Protein AF-A0A178LT30-F1 (afdb_monomer_lite)

Sequence (208 aa):
MIAKRIADKRGLDSDDTEALWKEEFDWKPDFADFDSFASEVTSYCVNGPRDIIALCNSAAEAAGDASTAITIKHIRQALDSFSEEKLFGLEQDYGTLYPGIAQFVVRVFDNTTSATMSAVELAQAIEDRVLTDEVAQADISIGDSLKTWPRNRLALLMFQIGVVGFSDGKKITYAIDSPTVSQPRFMAQAKLVIHPAFRPHLGISAGP

pLDDT: mean 87.85, std 11.31, range [37.75, 98.31]

Radius of gyration: 18.74 Å; chains: 1; bounding box: 52×31×50 Å

InterPro domains:
  IPR059206 P-loop ATPase, Sll1717-like [NF047389] (1-202)

Structure (mmCIF, N/CA/C/O backbone):
data_AF-A0A178LT30-F1
#
_entry.id   AF-A0A178LT30-F1
#
loop_
_atom_site.group_PDB
_atom_site.id
_atom_site.type_symbol
_atom_site.label_atom_id
_atom_site.label_alt_id
_atom_site.label_comp_id
_atom_site.label_asym_id
_atom_site.label_entity_id
_atom_site.label_seq_id
_atom_site.pdbx_PDB_ins_code
_atom_site.Cartn_x
_atom_site.Cartn_y
_atom_site.Cartn_z
_atom_site.occupancy
_atom_site.B_iso_or_equiv
_atom_site.auth_seq_id
_atom_site.auth_comp_id
_atom_site.auth_asym_id
_atom_site.auth_atom_id
_atom_site.pdbx_PDB_model_num
ATOM 1 N N . MET A 1 1 ? -19.344 -8.734 9.236 1.00 57.31 1 MET A N 1
ATOM 2 C CA . MET A 1 1 ? -18.363 -9.841 9.381 1.00 57.31 1 MET A CA 1
ATOM 3 C C . MET A 1 1 ? -17.613 -9.784 10.716 1.00 57.31 1 MET A C 1
ATOM 5 O O . MET A 1 1 ? -17.547 -10.814 11.367 1.00 57.31 1 MET A O 1
ATOM 9 N N . ILE A 1 2 ? -17.135 -8.614 11.174 1.00 59.09 2 ILE A N 1
ATOM 10 C CA . ILE A 1 2 ? -16.653 -8.423 12.565 1.00 59.09 2 ILE A CA 1
ATOM 11 C C . ILE A 1 2 ? -17.799 -8.381 13.567 1.00 59.09 2 ILE A C 1
ATOM 13 O O . ILE A 1 2 ? -17.777 -9.149 14.516 1.00 59.09 2 ILE A O 1
ATOM 17 N N . ALA A 1 3 ? -18.841 -7.592 13.292 1.00 56.00 3 ALA A N 1
ATOM 18 C CA . ALA A 1 3 ? -20.046 -7.545 14.122 1.00 56.00 3 ALA A CA 1
ATOM 19 C C . ALA A 1 3 ? -20.588 -8.955 14.420 1.00 56.00 3 ALA A C 1
ATOM 21 O O . ALA A 1 3 ? -20.755 -9.319 15.573 1.00 56.00 3 ALA A O 1
ATOM 22 N N . LYS A 1 4 ? -20.703 -9.808 13.392 1.00 57.69 4 LYS A N 1
ATOM 23 C CA . LYS A 1 4 ? -21.101 -11.216 13.544 1.00 57.69 4 LYS A CA 1
ATOM 24 C C . LYS A 1 4 ? -20.170 -12.036 14.455 1.00 57.69 4 LYS A C 1
ATOM 26 O O . LYS A 1 4 ? -20.650 -12.840 15.232 1.00 57.69 4 LYS A O 1
ATOM 31 N N . ARG A 1 5 ? -18.851 -11.814 14.411 1.00 59.09 5 ARG A N 1
ATOM 32 C CA . ARG A 1 5 ? -17.909 -12.478 15.332 1.00 59.09 5 ARG A CA 1
ATOM 33 C C . ARG A 1 5 ? -18.040 -11.982 16.770 1.00 59.09 5 ARG A C 1
ATOM 35 O O . ARG A 1 5 ? -17.898 -12.785 17.685 1.00 59.09 5 ARG A O 1
ATOM 42 N N . ILE A 1 6 ? -18.288 -10.688 16.965 1.00 57.59 6 ILE A N 1
ATOM 43 C CA . ILE A 1 6 ? -18.559 -10.124 18.294 1.00 57.59 6 ILE A CA 1
ATOM 44 C C . ILE A 1 6 ? -19.856 -10.727 18.841 1.00 57.59 6 ILE A C 1
ATOM 46 O O . ILE A 1 6 ? -19.875 -11.213 19.970 1.00 57.59 6 ILE A O 1
ATOM 50 N N . ALA A 1 7 ? -20.891 -10.795 17.999 1.00 55.91 7 ALA A N 1
ATOM 51 C CA . ALA A 1 7 ? -22.167 -11.424 18.306 1.00 55.91 7 ALA A CA 1
ATOM 52 C C . ALA A 1 7 ? -21.993 -12.893 18.726 1.00 55.91 7 ALA A C 1
ATOM 54 O O . ALA A 1 7 ? -22.393 -13.264 19.828 1.00 55.91 7 ALA A O 1
ATOM 55 N N . ASP A 1 8 ? -21.283 -13.692 17.921 1.00 60.66 8 ASP A N 1
ATOM 56 C CA . ASP A 1 8 ? -21.012 -15.106 18.205 1.00 60.66 8 ASP A CA 1
ATOM 57 C C . ASP A 1 8 ? -20.190 -15.297 19.500 1.00 60.66 8 ASP A C 1
ATOM 59 O O . ASP A 1 8 ? -20.474 -16.197 20.290 1.00 60.66 8 ASP A O 1
ATOM 63 N N . LYS A 1 9 ? -19.183 -14.445 19.760 1.00 59.06 9 LYS A N 1
ATOM 64 C CA . LYS A 1 9 ? -18.317 -14.527 20.956 1.00 59.06 9 LYS A CA 1
ATOM 65 C C . LYS A 1 9 ? -19.052 -14.141 22.244 1.00 59.06 9 LYS A C 1
ATOM 67 O O . LYS A 1 9 ? -18.735 -14.669 23.309 1.00 59.06 9 LYS A O 1
ATOM 72 N N . ARG A 1 10 ? -20.001 -13.207 22.161 1.00 54.75 10 ARG A N 1
ATOM 73 C CA . ARG A 1 10 ? -20.747 -12.665 23.309 1.00 54.75 10 ARG A CA 1
ATOM 74 C C . ARG A 1 10 ? -22.134 -13.294 23.482 1.00 54.75 10 ARG A C 1
ATOM 76 O O . ARG A 1 10 ? -22.798 -13.002 24.470 1.00 54.75 10 ARG A O 1
ATOM 83 N N . GLY A 1 11 ? -22.560 -14.157 22.557 1.00 57.38 11 GLY A N 1
ATOM 84 C CA . GLY A 1 11 ? -23.900 -14.748 22.555 1.00 57.38 11 GLY A CA 1
ATOM 85 C C . GLY A 1 11 ? -25.007 -13.719 22.303 1.00 57.38 11 GLY A C 1
ATOM 86 O O . GLY A 1 11 ? -26.097 -13.855 22.853 1.00 57.38 11 GLY A O 1
ATOM 87 N N . LEU A 1 12 ? -24.715 -12.671 21.527 1.00 56.59 12 LEU A N 1
ATOM 88 C CA . LEU A 1 12 ? -25.666 -11.609 21.195 1.00 56.59 12 LEU A CA 1
ATOM 89 C C . LEU A 1 12 ? -26.400 -11.962 19.897 1.00 56.59 12 LEU A C 1
ATOM 91 O O . LEU A 1 12 ? -25.769 -12.357 18.922 1.00 56.59 12 LEU A O 1
ATOM 95 N N . ASP A 1 13 ? -27.717 -11.767 19.871 1.00 55.00 13 ASP A N 1
ATOM 96 C CA . ASP A 1 13 ? -28.547 -11.899 18.669 1.00 55.00 13 ASP A CA 1
ATOM 97 C C . ASP A 1 13 ? -28.952 -10.486 18.223 1.00 55.00 13 ASP A C 1
ATOM 99 O O . ASP A 1 13 ? -29.973 -9.943 18.644 1.00 55.00 13 ASP A O 1
ATOM 103 N N . SER A 1 14 ? -28.058 -9.816 17.491 1.00 56.75 14 SER A N 1
ATOM 104 C CA . SER A 1 14 ? -28.250 -8.437 17.031 1.00 56.75 14 SER A CA 1
ATOM 105 C C . SER A 1 14 ? -27.796 -8.284 15.583 1.00 56.75 14 SER A C 1
ATOM 107 O O . SER A 1 14 ? -26.675 -8.654 15.237 1.00 56.75 14 SER A O 1
ATOM 109 N N . ASP A 1 15 ? -28.647 -7.684 14.751 1.00 66.06 15 ASP A N 1
ATOM 110 C CA . ASP A 1 15 ? -28.292 -7.243 13.395 1.00 66.06 15 ASP A CA 1
ATOM 111 C C . ASP A 1 15 ? -27.690 -5.821 13.385 1.00 66.06 15 ASP A C 1
ATOM 113 O O . ASP A 1 15 ? -27.220 -5.339 12.349 1.00 66.06 15 ASP A O 1
ATOM 117 N N . ASP A 1 16 ? -27.667 -5.141 14.540 1.00 76.62 16 ASP A N 1
ATOM 118 C CA . ASP A 1 16 ? -27.100 -3.802 14.683 1.00 76.62 16 ASP A CA 1
ATOM 119 C C . ASP A 1 16 ? -25.567 -3.873 14.755 1.00 76.62 16 ASP A C 1
ATOM 121 O O . ASP A 1 16 ? -24.953 -4.188 15.780 1.00 76.62 16 ASP A O 1
ATOM 125 N N . THR A 1 17 ? -24.945 -3.574 13.616 1.00 74.94 17 THR A N 1
ATOM 126 C CA . THR A 1 17 ? -23.490 -3.580 13.443 1.00 74.94 17 THR A CA 1
ATOM 127 C C . THR A 1 17 ? -22.797 -2.554 14.338 1.00 74.94 17 THR A C 1
ATOM 129 O O . THR A 1 17 ? -21.724 -2.858 14.855 1.00 74.94 17 THR A O 1
ATOM 132 N N . GLU A 1 18 ? -23.390 -1.376 14.547 1.00 81.69 18 GLU A N 1
ATOM 133 C CA . GLU A 1 18 ? -22.799 -0.342 15.399 1.00 81.69 18 GLU A CA 1
ATOM 134 C C . GLU A 1 18 ? -22.840 -0.784 16.863 1.00 81.69 18 GLU A C 1
ATOM 136 O O . GLU A 1 18 ? -21.822 -0.706 17.552 1.00 81.69 18 GLU A O 1
ATOM 141 N N . ALA A 1 19 ? -23.981 -1.301 17.328 1.00 80.75 19 ALA A N 1
ATOM 142 C CA . ALA A 1 19 ? -24.116 -1.811 18.692 1.00 80.75 19 ALA A CA 1
ATOM 143 C C . ALA A 1 19 ? -23.088 -2.909 18.993 1.00 80.75 19 ALA A C 1
ATOM 145 O O . ALA A 1 19 ? -22.461 -2.897 20.046 1.00 80.75 19 ALA A O 1
ATOM 146 N N . LEU A 1 20 ? -22.848 -3.810 18.038 1.00 79.88 20 LEU A N 1
ATOM 147 C CA . LEU A 1 20 ? -21.857 -4.871 18.193 1.00 79.88 20 LEU A CA 1
ATOM 148 C C . LEU A 1 20 ? -20.424 -4.338 18.238 1.00 79.88 20 LEU A C 1
ATOM 150 O O . LEU A 1 20 ? -19.609 -4.857 18.986 1.00 79.88 20 LEU A O 1
ATOM 154 N N . TRP A 1 21 ? -20.093 -3.299 17.473 1.00 84.19 21 TRP A N 1
ATOM 155 C CA . TRP A 1 21 ? -18.760 -2.698 17.550 1.00 84.19 21 TRP A CA 1
ATOM 156 C C . TRP A 1 21 ? -18.546 -1.919 18.856 1.00 84.19 21 TRP A C 1
ATOM 158 O O . TRP A 1 21 ? -17.434 -1.944 19.376 1.00 84.19 21 TRP A O 1
ATOM 168 N N . LYS A 1 22 ? -19.584 -1.298 19.435 1.00 85.50 22 LYS A N 1
ATOM 169 C CA . LYS A 1 22 ? -19.490 -0.596 20.736 1.00 85.50 22 LYS A CA 1
ATOM 170 C C . LYS A 1 22 ? -19.071 -1.493 21.897 1.00 85.50 22 LYS A C 1
ATOM 172 O O . LYS A 1 22 ? -18.525 -0.993 22.872 1.00 85.50 22 LYS A O 1
ATOM 177 N N . GLU A 1 23 ? -19.323 -2.796 21.804 1.00 82.44 23 GLU A N 1
ATOM 178 C CA . GLU A 1 23 ? -18.941 -3.756 22.847 1.00 82.44 23 GLU A CA 1
ATOM 179 C C . GLU A 1 23 ? -17.422 -3.971 22.934 1.00 82.44 23 GLU A C 1
ATOM 181 O O . GLU A 1 23 ? -16.914 -4.371 23.978 1.00 82.44 23 GLU A O 1
ATOM 186 N N . GLU A 1 24 ? -16.687 -3.729 21.844 1.00 82.12 24 GLU A N 1
ATOM 187 C CA . GLU A 1 24 ? -15.247 -4.013 21.766 1.00 82.12 24 GLU A CA 1
ATOM 188 C C . GLU A 1 24 ? -14.409 -2.754 21.487 1.00 82.12 24 GLU A C 1
ATOM 190 O O . GLU A 1 24 ? -13.226 -2.723 21.829 1.00 82.12 24 GLU A O 1
ATOM 195 N N . PHE A 1 25 ? -14.999 -1.704 20.905 1.00 88.25 25 PHE A N 1
ATOM 196 C CA . PHE A 1 25 ? -14.300 -0.477 20.524 1.00 88.25 25 PHE A CA 1
ATOM 197 C C . PHE A 1 25 ? -14.824 0.754 21.263 1.00 88.25 25 PHE A C 1
ATOM 199 O O . PHE A 1 25 ? -16.028 1.004 21.299 1.00 88.25 25 PHE A O 1
ATOM 206 N N . ASP A 1 26 ? -13.897 1.585 21.742 1.00 90.75 26 ASP A N 1
ATOM 207 C CA . ASP A 1 26 ? -14.176 2.962 22.148 1.00 90.75 26 ASP A CA 1
ATOM 208 C C . ASP A 1 26 ? -13.530 3.925 21.148 1.00 90.75 26 ASP A C 1
ATOM 210 O O . ASP A 1 26 ? -12.316 4.148 21.134 1.00 90.75 26 ASP A O 1
ATOM 214 N N . TRP A 1 27 ? -14.358 4.466 20.257 1.00 89.25 27 TRP A N 1
ATOM 215 C CA . TRP A 1 27 ? -13.926 5.419 19.236 1.00 89.25 27 TRP A CA 1
ATOM 216 C C . TRP A 1 27 ? -13.987 6.874 19.702 1.00 89.25 27 TRP A C 1
ATOM 218 O O . TRP A 1 27 ? -13.550 7.764 18.970 1.00 89.25 27 TRP A O 1
ATOM 228 N N . LYS A 1 28 ? -14.506 7.147 20.905 1.00 87.25 28 LYS A N 1
ATOM 229 C CA . LYS A 1 28 ? -14.464 8.486 21.497 1.00 87.25 28 LYS A CA 1
ATOM 230 C C . LYS A 1 28 ? -13.193 8.620 22.344 1.00 87.25 28 LYS A C 1
ATOM 232 O O . LYS A 1 28 ? -12.760 7.659 22.966 1.00 87.25 28 LYS A O 1
ATOM 237 N N . PRO A 1 29 ? -12.565 9.806 22.396 1.00 85.25 29 PRO A N 1
ATOM 238 C CA . PRO A 1 29 ? -12.985 11.085 21.816 1.00 85.25 29 PRO A CA 1
ATOM 239 C C . PRO A 1 29 ? -12.529 11.321 20.364 1.00 85.25 29 PRO A C 1
ATOM 241 O O . PRO A 1 29 ? -12.846 12.370 19.810 1.00 85.25 29 PRO A O 1
ATOM 244 N N . ASP A 1 30 ? -11.769 10.404 19.762 1.00 88.31 30 ASP A N 1
ATOM 245 C CA . ASP A 1 30 ? -11.092 10.638 18.479 1.00 88.31 30 ASP A CA 1
ATOM 246 C C . ASP A 1 30 ? -12.044 10.735 17.269 1.00 88.31 30 ASP A C 1
ATOM 248 O O . ASP A 1 30 ? -11.715 11.414 16.296 1.00 88.31 30 ASP A O 1
ATOM 252 N N . PHE A 1 31 ? -13.230 10.117 17.330 1.00 88.94 31 PHE A N 1
ATOM 253 C CA . PHE A 1 31 ? -14.248 10.172 16.276 1.00 88.94 31 PHE A CA 1
ATOM 254 C C . PHE A 1 31 ? -15.611 10.625 16.806 1.00 88.94 31 PHE A C 1
ATOM 256 O O . PHE A 1 31 ? -16.061 10.218 17.882 1.00 88.94 31 PHE A O 1
ATOM 263 N N . ALA A 1 32 ? -16.292 11.459 16.015 1.00 87.75 32 ALA A N 1
ATOM 264 C CA . ALA A 1 32 ? -17.620 11.977 16.341 1.00 87.75 32 ALA A CA 1
ATOM 265 C C . ALA A 1 32 ? -18.721 10.910 16.196 1.00 87.75 32 ALA A C 1
ATOM 267 O O . ALA A 1 32 ? -19.661 10.883 16.996 1.00 87.75 32 ALA A O 1
ATOM 268 N N . ASP A 1 33 ? -18.578 10.021 15.212 1.00 89.19 33 ASP A N 1
ATOM 269 C CA . ASP A 1 33 ? -19.552 8.997 14.839 1.00 89.19 33 ASP A CA 1
ATOM 270 C C . ASP A 1 33 ? -18.883 7.670 14.446 1.00 89.19 33 ASP A C 1
ATOM 272 O O . ASP A 1 33 ? -17.672 7.593 14.213 1.00 89.19 33 ASP A O 1
ATOM 276 N N . PHE A 1 34 ? -19.697 6.611 14.427 1.00 86.25 34 P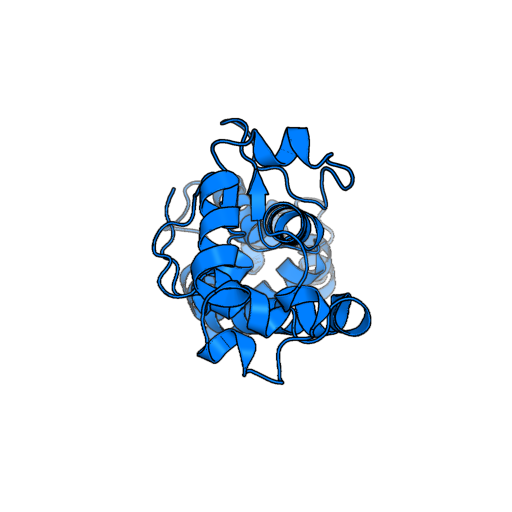HE A N 1
ATOM 277 C CA . PHE A 1 34 ? -19.269 5.259 14.077 1.00 86.25 34 PHE A CA 1
ATOM 278 C C . PHE A 1 34 ? -18.788 5.160 12.629 1.00 86.25 34 PHE A C 1
ATOM 280 O O . PHE A 1 34 ? -17.789 4.493 12.377 1.00 86.25 34 PHE A O 1
ATOM 287 N N . ASP A 1 35 ? -19.453 5.836 11.692 1.00 85.38 35 ASP A N 1
ATOM 288 C CA . ASP A 1 35 ? -19.128 5.751 10.267 1.00 85.38 35 ASP A CA 1
ATOM 289 C C . ASP A 1 35 ? -17.712 6.261 9.982 1.00 85.38 35 ASP A C 1
ATOM 291 O O . ASP A 1 35 ? -16.963 5.633 9.235 1.00 85.38 35 ASP A O 1
ATOM 295 N N . SER A 1 36 ? -17.305 7.351 10.633 1.00 86.62 36 SER A N 1
ATOM 296 C CA . SER A 1 36 ? -15.954 7.905 10.530 1.00 86.62 36 SER A CA 1
ATOM 297 C C . SER A 1 36 ? -14.904 6.938 11.083 1.00 86.62 36 SER A C 1
ATOM 299 O O . SER A 1 36 ? -13.868 6.722 10.453 1.00 86.62 36 SER A O 1
ATOM 301 N N . PHE A 1 37 ? -15.184 6.308 12.228 1.00 88.94 37 PHE A N 1
ATOM 302 C CA . PHE A 1 37 ? -14.307 5.292 12.810 1.00 88.94 37 PHE A CA 1
ATOM 303 C C . PHE A 1 37 ? -14.209 4.044 11.923 1.00 88.94 37 PHE A C 1
ATOM 305 O O . PHE A 1 37 ? -13.114 3.580 11.607 1.00 88.94 37 PHE A O 1
ATOM 312 N N . ALA A 1 38 ? -15.346 3.513 11.477 1.00 85.81 38 ALA A N 1
ATOM 313 C CA . ALA A 1 38 ? -15.405 2.349 10.606 1.00 85.81 38 ALA A CA 1
ATOM 314 C C . ALA A 1 38 ? -14.703 2.624 9.268 1.00 85.81 38 ALA A C 1
ATOM 316 O O . ALA A 1 38 ? -13.959 1.772 8.780 1.00 85.81 38 ALA A O 1
ATOM 317 N N . SER A 1 39 ? -14.878 3.819 8.698 1.00 84.69 39 SER A N 1
ATOM 318 C CA . SER A 1 39 ? -14.181 4.254 7.486 1.00 84.69 39 SER A CA 1
ATOM 319 C C . SER A 1 39 ? -12.666 4.291 7.686 1.00 84.69 39 SER A C 1
ATOM 321 O O . SER A 1 39 ? -11.935 3.769 6.847 1.00 84.69 39 SER A O 1
ATOM 323 N N . GLU A 1 40 ? -12.181 4.855 8.795 1.00 87.00 40 GLU A N 1
ATOM 324 C CA . GLU A 1 40 ? -10.750 4.865 9.121 1.00 87.00 40 GLU A CA 1
ATOM 325 C C . GLU A 1 40 ? -10.200 3.435 9.216 1.00 87.00 40 GLU A C 1
ATOM 327 O O . GLU A 1 40 ? -9.249 3.083 8.521 1.00 87.00 40 GLU A O 1
ATOM 332 N N . VAL A 1 41 ? -10.822 2.577 10.029 1.00 87.06 41 VAL A N 1
ATOM 333 C CA . VAL A 1 41 ? -10.338 1.209 10.273 1.00 87.06 41 VAL A CA 1
ATOM 334 C C . VAL A 1 41 ? -10.361 0.365 8.996 1.00 87.06 41 VAL A C 1
ATOM 336 O O . VAL A 1 41 ? -9.430 -0.393 8.721 1.00 87.06 41 VAL A O 1
ATOM 339 N N . THR A 1 42 ? -11.405 0.508 8.180 1.00 86.50 42 THR A N 1
ATOM 340 C CA . THR A 1 42 ? -11.519 -0.233 6.916 1.00 86.50 42 THR A CA 1
ATOM 341 C C . THR A 1 42 ? -10.581 0.286 5.828 1.00 86.50 42 THR A C 1
ATOM 343 O O . THR A 1 42 ? -10.227 -0.488 4.940 1.00 86.50 42 THR A O 1
ATOM 346 N N . SER A 1 43 ? -10.094 1.529 5.917 1.00 86.69 43 SER A N 1
ATOM 347 C CA . SER A 1 43 ? -9.118 2.082 4.962 1.00 86.69 43 SER A CA 1
ATOM 348 C C . SER A 1 43 ? -7.773 1.337 4.953 1.00 86.69 43 SER A C 1
ATOM 350 O O . SER A 1 43 ? -7.047 1.364 3.959 1.00 86.69 43 SER A O 1
ATOM 352 N N . TYR A 1 44 ? -7.452 0.616 6.031 1.00 87.62 44 TYR A N 1
ATOM 353 C CA . TYR A 1 44 ? -6.254 -0.218 6.137 1.00 87.62 44 TYR A CA 1
ATOM 354 C C . TYR A 1 44 ? -6.412 -1.603 5.483 1.00 87.62 44 TYR A C 1
ATOM 356 O O . TYR A 1 44 ? -5.487 -2.409 5.523 1.00 87.62 44 TYR A O 1
ATOM 364 N N . CYS A 1 45 ? -7.555 -1.914 4.866 1.00 84.00 45 CYS A N 1
ATOM 365 C CA . CYS A 1 45 ? -7.842 -3.257 4.356 1.00 84.00 45 CYS A CA 1
ATOM 366 C C . CYS A 1 45 ? -7.621 -3.366 2.851 1.00 84.00 45 CYS A C 1
ATOM 368 O O . CYS A 1 45 ? -8.393 -2.824 2.067 1.00 84.00 45 CYS A O 1
ATOM 370 N N . VAL A 1 46 ? -6.608 -4.140 2.463 1.00 82.06 46 VAL A N 1
ATOM 371 C CA . VAL A 1 46 ? -6.235 -4.381 1.062 1.00 82.06 46 VAL A CA 1
ATOM 372 C C . VAL A 1 46 ? -7.075 -5.523 0.482 1.00 82.06 46 VAL A C 1
ATOM 374 O O . VAL A 1 46 ? -7.649 -5.407 -0.598 1.00 82.06 46 VAL A O 1
ATOM 377 N N . ASN A 1 47 ? -7.204 -6.616 1.239 1.00 74.44 47 ASN A N 1
ATOM 378 C CA . ASN A 1 47 ? -7.790 -7.890 0.809 1.00 74.44 47 ASN A CA 1
ATOM 379 C C . ASN A 1 47 ? -9.173 -8.160 1.436 1.00 74.44 47 ASN A C 1
ATOM 381 O O . ASN A 1 47 ? -9.649 -9.298 1.503 1.00 74.44 47 ASN A O 1
ATOM 385 N N . GLY A 1 48 ? -9.841 -7.107 1.914 1.00 73.00 48 GLY A N 1
ATOM 386 C CA . GLY A 1 48 ? -11.194 -7.182 2.458 1.00 73.00 48 GLY A CA 1
ATOM 387 C C . GLY A 1 48 ? -11.263 -7.650 3.924 1.00 73.00 48 GLY A C 1
ATOM 388 O O . GLY A 1 48 ? -10.360 -7.382 4.712 1.00 73.00 48 GLY A O 1
ATOM 389 N N . PRO A 1 49 ? -12.345 -8.330 4.350 1.00 71.75 49 PRO A N 1
ATOM 390 C CA . PRO A 1 49 ? -12.685 -8.481 5.772 1.00 71.75 49 PRO A CA 1
ATOM 391 C C . PRO A 1 49 ? -11.684 -9.232 6.662 1.00 71.75 49 PRO A C 1
ATOM 393 O O . PRO A 1 49 ? -11.724 -9.072 7.882 1.00 71.75 49 PRO A O 1
ATOM 396 N N . ARG A 1 50 ? -10.815 -10.072 6.081 1.00 79.19 50 ARG A N 1
ATOM 397 C CA . ARG A 1 50 ? -9.760 -10.775 6.833 1.00 79.19 50 ARG A CA 1
ATOM 398 C C . ARG A 1 50 ? -8.727 -9.803 7.394 1.00 79.19 50 ARG A C 1
ATOM 400 O O . ARG A 1 50 ? -8.237 -10.024 8.495 1.00 79.19 50 ARG A O 1
ATOM 407 N N . ASP A 1 51 ? -8.459 -8.723 6.670 1.00 84.38 51 ASP A N 1
ATOM 408 C CA . ASP A 1 51 ? -7.507 -7.697 7.081 1.00 84.38 51 ASP A CA 1
ATOM 409 C C . ASP A 1 51 ? -8.015 -6.942 8.300 1.00 84.38 51 ASP A C 1
ATOM 411 O O . ASP A 1 51 ? -7.265 -6.770 9.256 1.00 84.38 51 ASP A O 1
ATOM 415 N N . ILE A 1 52 ? -9.307 -6.591 8.311 1.00 84.00 52 ILE A N 1
ATOM 416 C CA . ILE A 1 52 ? -9.906 -5.919 9.466 1.00 84.00 52 ILE A CA 1
ATOM 417 C C . ILE A 1 52 ? -9.798 -6.818 10.704 1.00 84.00 52 ILE A C 1
ATOM 419 O O . ILE A 1 52 ? -9.443 -6.360 11.779 1.00 84.00 52 ILE A O 1
ATOM 423 N N . ILE A 1 53 ? -10.066 -8.119 10.554 1.00 83.06 53 ILE A N 1
ATOM 424 C 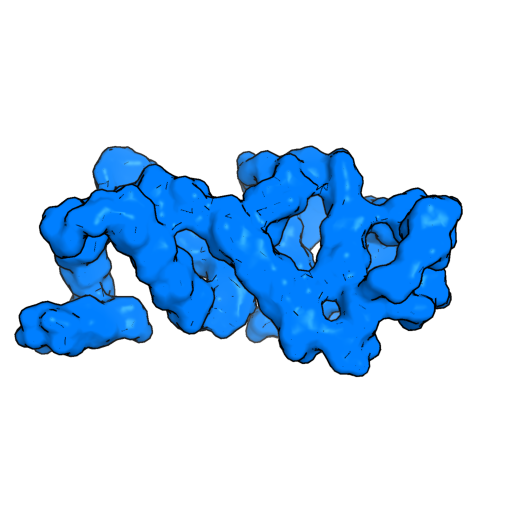CA . ILE A 1 53 ? -9.947 -9.084 11.653 1.00 83.06 53 ILE A CA 1
ATOM 4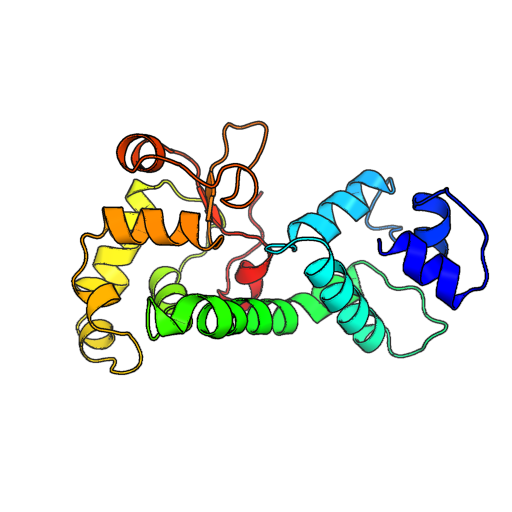25 C C . ILE A 1 53 ? -8.517 -9.138 12.198 1.00 83.06 53 ILE A C 1
ATOM 427 O O . ILE A 1 53 ? -8.343 -9.115 13.413 1.00 83.06 53 ILE A O 1
ATOM 431 N N . ALA A 1 54 ? -7.518 -9.243 11.318 1.00 86.50 54 ALA A N 1
ATOM 432 C CA . ALA A 1 54 ? -6.117 -9.296 11.725 1.00 86.50 54 ALA A CA 1
ATOM 433 C C . ALA A 1 54 ? -5.722 -8.017 12.478 1.00 86.50 54 ALA A C 1
ATOM 435 O O . ALA A 1 54 ? -5.236 -8.103 13.600 1.00 86.50 54 ALA A O 1
ATOM 436 N N . LEU A 1 55 ? -6.059 -6.846 11.926 1.00 88.56 55 LEU A N 1
ATOM 437 C CA . LEU A 1 55 ? -5.785 -5.556 12.557 1.00 88.56 55 LEU A CA 1
ATOM 438 C C . LEU A 1 55 ? -6.464 -5.420 13.927 1.00 88.56 55 LEU A C 1
ATOM 440 O O . LEU A 1 55 ? -5.838 -4.981 14.888 1.00 88.56 55 LEU A O 1
ATOM 444 N N . CYS A 1 56 ? -7.734 -5.816 14.043 1.00 86.88 56 CYS A N 1
ATOM 445 C CA . CYS A 1 56 ? -8.458 -5.771 15.312 1.00 86.88 56 CYS A CA 1
ATOM 446 C C . CYS A 1 56 ? -7.869 -6.730 16.355 1.00 86.88 56 CYS A C 1
ATOM 448 O O . CYS A 1 56 ? -7.832 -6.379 17.530 1.00 86.88 56 CYS A O 1
ATOM 450 N N . ASN A 1 57 ? -7.396 -7.911 15.947 1.00 87.12 57 ASN A N 1
ATOM 451 C CA . ASN A 1 57 ? -6.728 -8.841 16.856 1.00 87.12 57 ASN A CA 1
ATOM 452 C C . ASN A 1 57 ? -5.412 -8.249 17.383 1.00 87.12 57 ASN A C 1
ATOM 454 O O . ASN A 1 57 ? -5.203 -8.240 18.592 1.00 87.12 57 ASN A O 1
ATOM 458 N N . SER A 1 58 ? -4.576 -7.677 16.512 1.00 88.31 58 SER A N 1
ATOM 459 C CA . SER A 1 58 ? -3.335 -7.005 16.926 1.00 88.31 58 SER A CA 1
ATOM 460 C C . SER A 1 58 ? -3.608 -5.790 17.821 1.00 88.31 58 SER A C 1
ATOM 462 O O . SER A 1 58 ? -2.900 -5.553 18.796 1.00 88.31 58 SER A O 1
ATOM 464 N N . ALA A 1 59 ? -4.678 -5.037 17.549 1.00 89.75 59 ALA A N 1
ATOM 465 C CA . ALA A 1 59 ? -5.102 -3.934 18.408 1.00 89.75 59 ALA A CA 1
ATOM 466 C C . ALA A 1 59 ? -5.603 -4.416 19.784 1.00 89.75 59 ALA A C 1
ATOM 468 O O . ALA A 1 59 ? -5.387 -3.736 20.785 1.00 89.75 59 ALA A O 1
ATOM 469 N N . ALA A 1 60 ? -6.246 -5.585 19.856 1.00 87.81 60 ALA A N 1
ATOM 470 C CA . ALA A 1 60 ? -6.644 -6.201 21.121 1.00 87.81 60 ALA A CA 1
ATOM 471 C C . ALA A 1 60 ? -5.422 -6.637 21.945 1.00 87.81 60 ALA A C 1
ATOM 473 O O . ALA A 1 60 ? -5.387 -6.417 23.153 1.00 87.81 60 ALA A O 1
ATOM 474 N N . GLU A 1 61 ? -4.396 -7.193 21.297 1.00 87.31 61 GLU A N 1
ATOM 475 C CA . GLU A 1 61 ? -3.121 -7.520 21.948 1.00 87.31 61 GLU A CA 1
ATOM 476 C C . GLU A 1 61 ? -2.428 -6.262 22.490 1.00 87.31 61 GLU A C 1
ATOM 478 O O . GLU A 1 61 ? -1.955 -6.263 23.626 1.00 87.31 61 GLU A O 1
ATOM 483 N N . ALA A 1 62 ? -2.446 -5.158 21.734 1.00 87.12 62 ALA A N 1
ATOM 484 C CA . ALA A 1 62 ? -1.923 -3.866 22.185 1.00 87.12 62 ALA A CA 1
ATOM 485 C C . ALA A 1 62 ? -2.718 -3.266 23.363 1.00 87.12 62 ALA A C 1
ATOM 487 O O . ALA A 1 62 ? -2.138 -2.597 24.218 1.00 87.12 62 ALA A O 1
ATOM 488 N N . ALA A 1 63 ? -4.028 -3.525 23.442 1.00 87.50 63 ALA A N 1
ATOM 489 C CA . ALA A 1 63 ? -4.863 -3.142 24.585 1.00 87.50 63 ALA A CA 1
ATOM 490 C C . ALA A 1 63 ? -4.552 -3.964 25.855 1.00 87.50 63 ALA A C 1
ATOM 492 O O . ALA A 1 63 ? -4.899 -3.552 26.966 1.00 87.50 63 ALA A O 1
ATOM 493 N N . GLY A 1 64 ? -3.887 -5.113 25.700 1.00 84.50 64 GLY A N 1
ATOM 494 C CA . GLY A 1 64 ? -3.396 -5.980 26.767 1.00 84.50 64 GLY A CA 1
ATOM 495 C C . GLY A 1 64 ? -4.469 -6.870 27.389 1.00 84.50 64 GLY A C 1
ATOM 496 O O . GLY A 1 64 ? -4.352 -8.093 27.344 1.00 84.50 64 GLY A O 1
ATOM 497 N N . ASP A 1 65 ? -5.502 -6.269 27.983 1.00 76.81 65 ASP A N 1
ATOM 498 C CA . ASP A 1 65 ? -6.503 -6.983 28.784 1.00 76.81 65 ASP A CA 1
ATOM 499 C C . ASP A 1 65 ? -7.847 -7.112 28.053 1.00 76.81 65 ASP A C 1
ATOM 501 O O . ASP A 1 65 ? -8.327 -6.163 27.436 1.00 76.81 65 ASP A O 1
ATOM 505 N N . ALA A 1 66 ? -8.504 -8.270 28.170 1.00 71.69 66 ALA A N 1
ATOM 506 C CA . ALA A 1 66 ? -9.748 -8.570 27.441 1.00 71.69 66 ALA A CA 1
ATOM 507 C C . ALA A 1 66 ? -10.963 -7.722 27.883 1.00 71.69 66 ALA A C 1
ATOM 509 O O . ALA A 1 66 ? -12.026 -7.783 27.264 1.00 71.69 66 ALA A O 1
ATOM 510 N N . SER A 1 67 ? -10.823 -6.979 28.981 1.00 74.88 67 SER A N 1
ATOM 511 C CA . SER A 1 67 ? -11.808 -6.040 29.524 1.00 74.88 67 SER A CA 1
ATOM 512 C C . SER A 1 67 ? -11.576 -4.593 29.075 1.00 74.88 67 SER A C 1
ATOM 514 O O . SER A 1 67 ? -12.438 -3.745 29.308 1.00 74.88 67 SER A O 1
ATOM 516 N N . THR A 1 68 ? -10.437 -4.300 28.442 1.00 82.75 68 THR A N 1
ATOM 517 C CA . THR A 1 68 ? -10.092 -2.960 27.966 1.00 82.75 68 THR A CA 1
ATOM 518 C C . THR A 1 68 ? -10.685 -2.738 26.581 1.00 82.75 68 THR A C 1
ATOM 520 O O . THR A 1 68 ? -10.399 -3.487 25.650 1.00 82.75 68 THR A O 1
ATOM 523 N N . ALA A 1 69 ? -11.485 -1.681 26.426 1.00 85.88 69 ALA A N 1
ATOM 524 C CA . ALA A 1 69 ? -12.011 -1.298 25.121 1.00 85.88 69 ALA A CA 1
ATOM 525 C C . ALA A 1 69 ? -10.871 -0.904 24.165 1.00 85.88 69 ALA A C 1
ATOM 527 O O . ALA A 1 69 ? -9.940 -0.173 24.525 1.00 85.88 69 ALA A O 1
ATOM 528 N N . ILE A 1 70 ? -10.944 -1.377 22.923 1.00 88.81 70 ILE A N 1
ATOM 529 C CA . ILE A 1 70 ? -9.956 -1.069 21.893 1.00 88.81 70 ILE A CA 1
ATOM 530 C C . ILE A 1 70 ? -10.192 0.363 21.409 1.00 88.81 70 ILE A C 1
ATOM 532 O O . ILE A 1 70 ? -11.258 0.691 20.895 1.00 88.81 70 ILE A O 1
ATOM 536 N N . THR A 1 71 ? -9.181 1.218 21.538 1.00 90.25 71 THR A N 1
ATOM 537 C CA . THR A 1 71 ? -9.227 2.599 21.039 1.00 90.25 71 THR A CA 1
ATOM 538 C C . THR A 1 71 ? -8.465 2.726 19.724 1.00 90.25 71 THR A C 1
ATOM 540 O O . THR A 1 71 ? -7.645 1.870 19.376 1.00 90.25 71 THR A O 1
ATOM 543 N N . ILE A 1 72 ? -8.641 3.845 19.014 1.00 88.50 72 ILE A N 1
ATOM 544 C CA . ILE A 1 72 ? -7.836 4.129 17.815 1.00 88.50 72 ILE A CA 1
ATOM 545 C C . ILE A 1 72 ? -6.332 4.175 18.114 1.00 88.50 72 ILE A C 1
ATOM 547 O O . ILE A 1 72 ? -5.522 3.896 17.235 1.00 88.50 72 ILE A O 1
ATOM 551 N N . LYS A 1 73 ? -5.929 4.491 19.352 1.00 89.81 73 LYS A N 1
ATOM 552 C CA . LYS A 1 73 ? -4.513 4.472 19.739 1.00 89.81 73 LYS A CA 1
ATOM 553 C C . LYS A 1 73 ? -3.942 3.059 19.672 1.00 89.81 73 LYS A C 1
ATOM 555 O O . LYS A 1 73 ? -2.848 2.901 19.146 1.00 89.81 73 LYS A O 1
ATOM 560 N N . HIS A 1 74 ? -4.691 2.054 20.126 1.00 91.44 74 HIS A N 1
ATOM 561 C CA . HIS A 1 74 ? -4.274 0.652 20.030 1.00 91.44 74 HIS A CA 1
ATOM 562 C C . HIS A 1 74 ? -4.204 0.193 18.570 1.00 91.44 74 HIS A C 1
ATOM 564 O O . HIS A 1 74 ? -3.255 -0.477 18.178 1.00 91.44 74 HIS A O 1
ATOM 570 N N . ILE A 1 75 ? -5.156 0.629 17.735 1.00 90.00 75 ILE A N 1
ATOM 571 C CA . ILE A 1 75 ? -5.115 0.363 16.289 1.00 90.00 75 ILE A CA 1
ATOM 572 C C . ILE A 1 75 ? -3.856 0.978 15.672 1.00 90.00 75 ILE A C 1
ATOM 574 O O . ILE A 1 75 ? -3.116 0.279 14.994 1.00 90.00 75 ILE A O 1
ATOM 578 N N . ARG A 1 76 ? -3.564 2.254 15.959 1.00 88.75 76 ARG A N 1
ATOM 579 C CA . ARG A 1 76 ? -2.362 2.945 15.465 1.00 88.75 76 ARG A CA 1
ATOM 580 C C . ARG A 1 76 ? -1.064 2.297 15.943 1.00 88.75 76 ARG A C 1
ATOM 582 O O . ARG A 1 76 ? -0.121 2.243 15.170 1.00 88.75 76 ARG A O 1
ATOM 589 N N . GLN A 1 77 ? -1.019 1.787 17.172 1.00 89.50 77 GLN A N 1
ATOM 590 C CA . GLN A 1 77 ? 0.126 1.025 17.685 1.00 89.50 77 GLN A CA 1
ATOM 591 C C . GLN A 1 77 ? 0.331 -0.296 16.935 1.00 89.50 77 GLN A C 1
ATOM 593 O O . GLN A 1 77 ? 1.467 -0.711 16.739 1.00 89.50 77 GLN A O 1
ATOM 598 N N . ALA A 1 78 ? -0.750 -0.939 16.489 1.00 90.75 78 ALA A N 1
ATOM 599 C CA . ALA A 1 78 ? -0.686 -2.172 15.711 1.00 90.75 78 ALA A CA 1
ATOM 600 C C . ALA A 1 78 ? -0.326 -1.952 14.228 1.00 90.75 78 ALA A C 1
ATOM 602 O O . ALA A 1 78 ? 0.017 -2.914 13.540 1.00 90.75 78 ALA A O 1
ATOM 603 N N . LEU A 1 79 ? -0.401 -0.713 13.721 1.00 89.69 79 LEU A N 1
ATOM 604 C CA . LEU A 1 79 ? -0.219 -0.424 12.295 1.00 89.69 79 LEU A CA 1
ATOM 605 C C . LEU A 1 79 ? 1.186 -0.736 11.781 1.00 89.69 79 LEU A C 1
ATOM 607 O O . LEU A 1 79 ? 1.300 -1.133 10.626 1.00 89.69 79 LEU A O 1
ATOM 611 N N . ASP A 1 80 ? 2.231 -0.587 12.595 1.00 88.69 80 ASP A N 1
ATOM 612 C CA . ASP A 1 80 ? 3.606 -0.849 12.151 1.00 88.69 80 ASP A CA 1
ATOM 613 C C . ASP A 1 80 ? 3.794 -2.332 11.801 1.00 88.69 80 ASP A C 1
ATOM 615 O O . ASP A 1 80 ? 4.152 -2.667 10.670 1.00 88.69 80 ASP A O 1
ATOM 619 N N . SER A 1 81 ? 3.452 -3.229 12.733 1.00 89.25 81 SER A N 1
ATOM 620 C CA . SER A 1 81 ? 3.517 -4.680 12.516 1.00 89.25 81 SER A CA 1
ATOM 621 C C . SER A 1 81 ? 2.524 -5.144 11.453 1.00 89.25 81 SER A C 1
ATOM 623 O O . SER A 1 81 ? 2.876 -5.931 10.579 1.00 89.25 81 SER A O 1
ATOM 625 N N . PHE A 1 82 ? 1.299 -4.612 11.459 1.00 91.00 82 PHE A N 1
ATOM 626 C CA . PHE A 1 82 ? 0.312 -4.931 10.429 1.00 91.00 82 PHE A CA 1
ATOM 627 C C . PHE A 1 82 ? 0.795 -4.519 9.032 1.00 91.00 82 PHE A C 1
ATOM 629 O O . PHE A 1 82 ? 0.612 -5.256 8.064 1.00 91.00 82 PHE A O 1
ATOM 636 N N . SER A 1 83 ? 1.438 -3.357 8.911 1.00 92.00 83 SER A N 1
ATOM 637 C CA . SER A 1 83 ? 1.975 -2.869 7.643 1.00 92.00 83 SER A CA 1
ATOM 638 C C . SER A 1 83 ? 3.134 -3.723 7.136 1.00 92.00 83 SER A C 1
ATOM 640 O O . SER A 1 83 ? 3.230 -3.948 5.928 1.00 92.00 83 SER A O 1
ATOM 642 N N . GLU A 1 84 ? 3.991 -4.206 8.034 1.00 92.12 84 GLU A N 1
ATOM 643 C CA . GLU A 1 84 ? 5.050 -5.165 7.713 1.00 92.12 84 GLU A CA 1
ATOM 644 C C . GLU A 1 84 ? 4.463 -6.491 7.208 1.00 92.12 84 GLU A C 1
ATOM 646 O O . GLU A 1 84 ? 4.843 -6.978 6.142 1.00 92.12 84 GLU A O 1
ATOM 651 N N . GLU A 1 85 ? 3.463 -7.035 7.908 1.00 91.62 85 GLU A N 1
ATOM 652 C CA . GLU A 1 85 ? 2.766 -8.258 7.496 1.00 91.62 85 GLU A CA 1
ATOM 653 C C . GLU A 1 85 ? 2.107 -8.117 6.121 1.00 91.62 85 GLU A C 1
ATOM 655 O O . GLU A 1 85 ? 2.147 -9.050 5.316 1.00 91.62 85 GLU A O 1
ATOM 660 N N . LYS A 1 86 ? 1.513 -6.955 5.813 1.00 92.31 86 LYS A N 1
ATOM 661 C CA . LYS A 1 86 ? 0.915 -6.702 4.492 1.00 92.31 86 LYS A CA 1
ATOM 662 C C . LYS A 1 86 ? 1.952 -6.690 3.391 1.00 92.31 86 LYS A C 1
ATOM 664 O O . LYS A 1 86 ? 1.709 -7.261 2.329 1.00 92.31 86 LYS A O 1
ATOM 669 N N . LEU A 1 87 ? 3.096 -6.062 3.638 1.00 92.06 87 LEU A N 1
ATOM 670 C CA . LEU A 1 87 ? 4.188 -6.042 2.680 1.00 92.06 87 LEU A CA 1
ATOM 671 C C . LEU A 1 87 ? 4.739 -7.458 2.448 1.00 92.06 87 LEU A C 1
ATOM 673 O O . LEU A 1 87 ? 4.905 -7.860 1.299 1.00 92.06 87 LEU A O 1
ATOM 677 N N . PHE A 1 88 ? 4.940 -8.244 3.509 1.00 91.00 88 PHE A N 1
ATOM 678 C CA . PHE A 1 88 ? 5.345 -9.648 3.391 1.00 91.00 88 PHE A CA 1
ATOM 679 C C . PHE A 1 88 ? 4.294 -10.503 2.666 1.00 91.00 88 PHE A C 1
ATOM 681 O O . PHE A 1 88 ? 4.635 -11.370 1.860 1.00 91.00 88 PHE A O 1
ATOM 688 N N . GLY A 1 89 ? 3.010 -10.217 2.890 1.00 91.94 89 GLY A N 1
ATOM 689 C CA . GLY A 1 89 ? 1.895 -10.845 2.187 1.00 91.94 89 GLY A CA 1
ATOM 690 C C . GLY A 1 89 ? 1.970 -10.681 0.667 1.00 91.94 89 GLY A C 1
ATOM 691 O O . GLY A 1 89 ? 1.605 -11.607 -0.052 1.00 91.94 89 GLY A O 1
ATOM 692 N N . LEU A 1 90 ? 2.535 -9.576 0.157 1.00 93.94 90 LEU A N 1
ATOM 693 C CA . LEU A 1 90 ? 2.753 -9.414 -1.287 1.00 93.94 90 LEU A CA 1
ATOM 694 C C . LEU A 1 90 ? 3.675 -10.496 -1.852 1.00 93.94 90 LEU A C 1
ATOM 696 O O . LEU A 1 90 ? 3.434 -10.984 -2.954 1.00 93.94 90 LEU A O 1
ATOM 700 N N . GLU A 1 91 ? 4.709 -10.894 -1.110 1.00 94.62 91 GLU A N 1
ATOM 701 C CA . GLU A 1 91 ? 5.609 -11.962 -1.543 1.00 94.62 91 GLU A CA 1
ATOM 702 C C . GLU A 1 91 ? 4.895 -13.320 -1.544 1.00 94.62 91 GLU A C 1
ATOM 704 O O . GLU A 1 91 ? 5.081 -14.118 -2.460 1.00 94.62 91 GLU A O 1
ATOM 709 N N . GLN A 1 92 ? 4.022 -13.577 -0.567 1.00 93.62 92 GLN A N 1
ATOM 710 C CA . GLN A 1 92 ? 3.229 -14.811 -0.532 1.00 93.62 92 GLN A CA 1
ATOM 711 C C . GLN A 1 92 ? 2.236 -14.892 -1.695 1.00 93.62 92 GLN A C 1
ATOM 713 O O . GLN A 1 92 ? 2.117 -15.939 -2.335 1.00 93.62 92 GLN A O 1
ATOM 718 N N . ASP A 1 93 ? 1.549 -13.787 -1.979 1.00 92.94 93 ASP A N 1
ATOM 719 C CA . ASP A 1 93 ? 0.480 -13.737 -2.975 1.00 92.94 93 ASP A CA 1
ATOM 720 C C . ASP A 1 93 ? 1.031 -13.657 -4.406 1.00 92.94 93 ASP A C 1
ATOM 722 O O . ASP A 1 93 ? 0.484 -14.265 -5.330 1.00 92.94 93 ASP A O 1
ATOM 726 N N . TYR A 1 94 ? 2.130 -12.921 -4.602 1.00 95.38 94 TYR A N 1
ATOM 727 C CA . TYR A 1 94 ? 2.636 -12.572 -5.928 1.00 95.38 94 TYR A CA 1
ATOM 728 C C . TYR A 1 94 ? 4.089 -12.973 -6.187 1.00 95.38 94 TYR A C 1
ATOM 730 O O . TYR A 1 94 ? 4.498 -12.955 -7.348 1.00 95.38 94 TYR A O 1
ATOM 738 N N . GLY A 1 95 ? 4.862 -13.390 -5.182 1.00 95.25 95 GLY A N 1
ATOM 739 C CA . GLY A 1 95 ? 6.295 -13.696 -5.317 1.00 95.25 95 GLY A CA 1
ATOM 740 C C . GLY A 1 95 ? 6.605 -14.826 -6.302 1.00 95.25 95 GLY A C 1
ATOM 741 O O . GLY A 1 95 ? 7.643 -14.824 -6.954 1.00 95.25 95 GLY A O 1
ATOM 742 N N . THR A 1 96 ? 5.667 -15.756 -6.522 1.00 95.94 96 THR A N 1
ATOM 743 C CA . THR A 1 96 ? 5.821 -16.780 -7.577 1.00 95.94 96 THR A CA 1
ATOM 744 C C . THR A 1 96 ? 5.830 -16.164 -8.983 1.00 95.94 96 THR A C 1
ATOM 746 O O . THR A 1 96 ? 6.543 -16.642 -9.864 1.00 95.94 96 THR A O 1
ATOM 749 N N . LEU A 1 97 ? 5.036 -15.113 -9.213 1.00 96.38 97 LEU A N 1
ATOM 750 C CA . LEU A 1 97 ? 4.948 -14.416 -10.502 1.00 96.38 97 LEU A CA 1
ATOM 751 C C . LEU A 1 97 ? 5.984 -13.293 -10.617 1.00 96.38 97 LEU A C 1
ATOM 753 O O . LEU A 1 97 ? 6.513 -13.050 -11.703 1.00 96.38 97 LEU A O 1
ATOM 757 N N . TYR A 1 98 ? 6.263 -12.621 -9.502 1.00 96.94 98 TYR A N 1
ATOM 758 C CA . TYR A 1 98 ? 7.149 -11.469 -9.395 1.00 96.94 98 TYR A CA 1
ATOM 759 C C . TYR A 1 98 ? 8.083 -11.656 -8.185 1.00 96.94 98 TYR A C 1
ATOM 761 O O . TYR A 1 98 ? 7.827 -11.085 -7.127 1.00 96.94 98 TYR A O 1
ATOM 769 N N . PRO A 1 99 ? 9.149 -12.465 -8.305 1.00 97.19 99 PRO A N 1
ATOM 770 C CA . PRO A 1 99 ? 10.045 -12.734 -7.182 1.00 97.19 99 PRO A CA 1
ATOM 771 C C . PRO A 1 99 ? 10.650 -11.452 -6.604 1.00 97.19 99 PRO A C 1
ATOM 773 O O . PRO A 1 99 ? 11.177 -10.627 -7.359 1.00 97.19 99 PRO A O 1
ATOM 776 N N . GLY A 1 100 ? 10.589 -11.291 -5.281 1.00 97.00 100 GLY A N 1
ATOM 777 C CA . GLY A 1 100 ? 11.122 -10.111 -4.599 1.00 97.00 100 GLY A CA 1
ATOM 778 C C . GLY A 1 100 ? 10.239 -8.870 -4.699 1.00 97.00 100 GLY A C 1
ATOM 779 O O . GLY A 1 100 ? 10.742 -7.749 -4.584 1.00 97.00 100 GLY A O 1
ATOM 780 N N . ILE A 1 101 ? 8.937 -9.037 -4.941 1.00 97.94 101 ILE A N 1
ATOM 781 C CA . ILE A 1 101 ? 7.998 -7.921 -5.091 1.00 97.94 101 ILE A CA 1
ATOM 782 C C . ILE A 1 101 ? 7.905 -7.077 -3.820 1.00 97.94 101 ILE A C 1
ATOM 784 O O . ILE A 1 101 ? 7.802 -5.855 -3.917 1.00 97.94 101 ILE A O 1
ATOM 788 N N . ALA A 1 102 ? 8.002 -7.692 -2.639 1.00 96.75 102 ALA A N 1
ATOM 789 C CA . ALA A 1 102 ? 7.996 -6.956 -1.378 1.00 96.75 102 ALA A CA 1
ATOM 790 C C . ALA A 1 102 ? 9.198 -6.000 -1.296 1.00 96.75 102 ALA A C 1
ATOM 792 O O . ALA A 1 102 ? 9.034 -4.803 -1.054 1.00 96.75 102 ALA A O 1
ATOM 793 N N . GLN A 1 103 ? 10.400 -6.502 -1.601 1.00 96.62 103 GLN A N 1
ATOM 794 C CA . GLN A 1 103 ? 11.622 -5.696 -1.594 1.00 96.62 103 GLN A CA 1
ATOM 795 C C . GLN A 1 103 ? 11.617 -4.631 -2.697 1.00 96.62 103 GLN A C 1
ATOM 797 O O . GLN A 1 103 ? 12.065 -3.504 -2.480 1.00 96.62 103 GLN A O 1
ATOM 802 N N . PHE A 1 104 ? 11.071 -4.961 -3.870 1.00 97.94 104 PHE A N 1
ATOM 803 C CA . PHE A 1 104 ? 10.859 -3.998 -4.945 1.00 97.94 104 PHE A CA 1
ATOM 804 C C . PHE A 1 104 ? 9.977 -2.831 -4.483 1.00 97.94 104 PHE A C 1
ATOM 806 O O . PHE A 1 104 ? 10.355 -1.679 -4.675 1.00 97.94 104 PHE A O 1
ATOM 813 N N . VAL A 1 105 ? 8.844 -3.107 -3.825 1.00 97.62 105 VAL A N 1
ATOM 814 C CA . VAL A 1 105 ? 7.944 -2.069 -3.294 1.00 97.62 105 VAL A CA 1
ATOM 815 C C . VAL A 1 105 ? 8.669 -1.176 -2.287 1.00 97.62 105 VAL A C 1
ATOM 817 O O . VAL A 1 105 ? 8.595 0.046 -2.412 1.00 97.62 105 VAL A O 1
ATOM 820 N N . VAL A 1 106 ? 9.425 -1.754 -1.346 1.00 96.62 106 VAL A N 1
ATOM 821 C CA . VAL A 1 106 ? 10.224 -0.976 -0.378 1.00 96.62 106 VAL A CA 1
ATOM 822 C C . VAL A 1 106 ? 11.174 -0.023 -1.091 1.00 96.62 106 VAL A C 1
ATOM 824 O O . VAL A 1 106 ? 11.174 1.169 -0.797 1.00 96.62 106 VAL A O 1
ATOM 827 N N . ARG A 1 107 ? 11.941 -0.511 -2.074 1.00 96.44 107 ARG A N 1
ATOM 828 C CA . ARG A 1 107 ? 12.892 0.333 -2.814 1.00 96.44 107 ARG A CA 1
ATOM 829 C C . ARG A 1 107 ? 12.209 1.426 -3.627 1.00 96.44 107 ARG A C 1
ATOM 831 O O . ARG A 1 107 ? 12.673 2.561 -3.626 1.00 96.44 107 ARG A O 1
ATOM 838 N N . VAL A 1 108 ? 11.101 1.112 -4.300 1.00 97.50 108 VAL A N 1
ATOM 839 C CA . VAL A 1 108 ? 10.355 2.099 -5.096 1.00 97.50 108 VAL A CA 1
ATOM 840 C C . VAL A 1 108 ? 9.888 3.260 -4.232 1.00 97.50 108 VAL A C 1
ATOM 842 O O . VAL A 1 108 ? 9.952 4.403 -4.680 1.00 97.50 108 VAL A O 1
ATOM 845 N N . PHE A 1 109 ? 9.440 2.994 -3.005 1.00 96.69 109 PHE A N 1
ATOM 846 C CA . PHE A 1 109 ? 8.939 4.029 -2.104 1.00 96.69 109 PHE A CA 1
ATOM 847 C C . PHE A 1 109 ? 9.983 4.568 -1.123 1.00 96.69 109 PHE A C 1
ATOM 849 O O . PHE A 1 109 ? 9.656 5.483 -0.368 1.00 96.69 109 PHE A O 1
ATOM 856 N N . ASP A 1 110 ? 11.233 4.114 -1.188 1.00 93.62 110 ASP A N 1
ATOM 857 C CA . ASP A 1 110 ? 12.302 4.624 -0.333 1.00 93.62 110 ASP A CA 1
ATOM 858 C C . ASP A 1 110 ? 12.444 6.152 -0.458 1.00 93.62 110 ASP A C 1
ATOM 860 O O . ASP A 1 110 ? 12.359 6.726 -1.548 1.00 93.62 110 ASP A O 1
ATOM 864 N N . ASN A 1 111 ? 12.612 6.831 0.677 1.00 88.94 111 ASN A N 1
ATOM 865 C CA . ASN A 1 111 ? 12.623 8.296 0.797 1.00 88.94 111 ASN A CA 1
ATOM 866 C C . ASN A 1 111 ? 11.362 9.016 0.265 1.00 88.94 111 ASN A C 1
ATOM 868 O O . ASN A 1 111 ? 11.387 10.223 0.005 1.00 88.94 111 ASN A O 1
ATOM 872 N N . THR A 1 112 ? 10.240 8.314 0.092 1.00 92.94 112 THR A N 1
ATOM 873 C CA . THR A 1 112 ? 8.954 8.947 -0.233 1.00 92.94 112 THR A CA 1
ATOM 874 C C . THR A 1 112 ? 8.309 9.470 1.039 1.00 92.94 112 THR A C 1
ATOM 876 O O . THR A 1 112 ? 8.081 8.721 1.976 1.00 92.94 112 THR A O 1
ATOM 879 N N . THR A 1 113 ? 7.965 10.755 1.072 1.00 87.50 113 THR A N 1
ATOM 880 C CA . THR A 1 113 ? 7.312 11.372 2.241 1.00 87.50 113 THR A CA 1
ATOM 881 C C . THR A 1 113 ? 5.833 11.674 2.016 1.00 87.50 113 THR A C 1
ATOM 883 O O . THR A 1 113 ? 5.089 11.838 2.977 1.00 87.50 113 THR A O 1
ATOM 886 N N . SER A 1 114 ? 5.385 11.737 0.758 1.00 91.62 114 SER A N 1
ATOM 887 C CA . SER A 1 114 ? 3.991 12.005 0.397 1.00 91.62 114 SER A CA 1
ATOM 888 C C . SER A 1 114 ? 3.208 10.710 0.192 1.00 91.62 114 SER A C 1
ATOM 890 O O . SER A 1 114 ? 3.627 9.833 -0.560 1.00 91.62 114 SER A O 1
ATOM 892 N N . ALA A 1 115 ? 2.009 10.634 0.774 1.00 93.31 115 ALA A N 1
ATOM 893 C CA . ALA A 1 115 ? 1.060 9.543 0.538 1.00 93.31 115 ALA A CA 1
ATOM 894 C C . ALA A 1 115 ? 0.425 9.566 -0.866 1.00 93.31 115 ALA A C 1
ATOM 896 O O . ALA A 1 115 ? -0.285 8.629 -1.243 1.00 93.31 115 ALA A O 1
ATOM 897 N N . THR A 1 116 ? 0.646 10.641 -1.627 1.00 94.81 116 THR A N 1
ATOM 898 C CA . THR A 1 116 ? 0.065 10.840 -2.957 1.00 94.81 116 THR A CA 1
ATOM 899 C C . THR A 1 116 ? 1.117 11.263 -3.974 1.00 94.81 116 THR A C 1
ATOM 901 O O . THR A 1 116 ? 2.062 11.978 -3.639 1.00 94.81 116 THR A O 1
ATOM 904 N N . MET A 1 117 ? 0.952 10.811 -5.213 1.00 95.94 117 MET A N 1
ATOM 905 C CA . MET A 1 117 ? 1.816 11.137 -6.354 1.00 95.94 117 MET A CA 1
ATOM 906 C C . MET A 1 117 ? 1.067 10.860 -7.656 1.00 95.94 117 MET A C 1
ATOM 908 O O . MET A 1 117 ? 0.106 10.106 -7.663 1.00 95.94 117 MET A O 1
ATOM 912 N N . SER A 1 118 ? 1.484 11.421 -8.774 1.00 97.19 118 SER A N 1
ATOM 913 C CA . SER A 1 118 ? 0.985 11.052 -10.098 1.00 97.19 118 SER A CA 1
ATOM 914 C C . SER A 1 118 ? 1.545 9.702 -10.560 1.00 97.19 118 SER A C 1
ATOM 916 O O . SER A 1 118 ? 2.574 9.223 -10.080 1.00 97.19 118 SER A O 1
ATOM 918 N N . ALA A 1 119 ? 0.901 9.090 -11.557 1.00 97.25 119 ALA A N 1
ATOM 919 C CA . ALA A 1 119 ? 1.430 7.874 -12.177 1.00 97.25 119 ALA A CA 1
ATOM 920 C C . ALA A 1 119 ? 2.784 8.098 -12.872 1.00 97.25 119 ALA A C 1
ATOM 922 O O . ALA A 1 119 ? 3.602 7.181 -12.947 1.00 97.25 119 ALA A O 1
ATOM 923 N N . VAL A 1 120 ? 3.037 9.318 -13.354 1.00 97.56 120 VAL A N 1
ATOM 924 C CA . VAL A 1 120 ? 4.320 9.700 -13.956 1.00 97.56 120 VAL A CA 1
ATOM 925 C C . VAL A 1 120 ? 5.418 9.777 -12.895 1.00 97.56 120 VAL A C 1
ATOM 927 O O . VAL A 1 120 ? 6.500 9.247 -13.124 1.00 97.56 120 VAL A O 1
ATOM 930 N N . GLU A 1 121 ? 5.137 10.367 -11.731 1.00 97.88 121 GLU A N 1
ATOM 931 C CA . GLU A 1 121 ? 6.083 10.412 -10.605 1.00 97.88 121 GLU A CA 1
ATOM 932 C C . GLU A 1 121 ? 6.399 9.012 -10.073 1.00 97.88 121 GLU A C 1
ATOM 934 O O . GLU A 1 121 ? 7.566 8.709 -9.848 1.00 97.88 121 GLU A O 1
ATOM 939 N N . LEU A 1 122 ? 5.401 8.127 -9.959 1.00 98.12 122 LEU A N 1
ATOM 940 C CA . LEU A 1 122 ? 5.634 6.727 -9.583 1.00 98.12 122 LEU A CA 1
ATOM 941 C C . LEU A 1 122 ? 6.553 6.016 -10.586 1.00 98.12 122 LEU A C 1
ATOM 943 O O . LEU A 1 122 ? 7.504 5.343 -10.197 1.00 98.12 122 LEU A O 1
ATOM 947 N N . ALA A 1 123 ? 6.287 6.169 -11.885 1.00 98.25 123 ALA A N 1
ATOM 948 C CA . ALA A 1 123 ? 7.129 5.581 -12.921 1.00 98.25 123 ALA A CA 1
ATOM 949 C C . ALA A 1 123 ? 8.559 6.144 -12.885 1.00 98.25 123 ALA A C 1
ATOM 951 O O . ALA A 1 123 ? 9.510 5.396 -13.098 1.00 98.25 123 ALA A O 1
ATOM 952 N N . GLN A 1 124 ? 8.721 7.437 -12.599 1.00 98.12 124 GLN A N 1
ATOM 953 C CA . GLN A 1 124 ? 10.038 8.045 -12.440 1.00 98.12 124 GLN A CA 1
ATOM 954 C C . GLN A 1 124 ? 10.759 7.521 -11.190 1.00 98.12 124 GLN A C 1
ATOM 956 O O . GLN A 1 124 ? 11.928 7.177 -11.283 1.00 98.12 124 GLN A O 1
ATOM 961 N N . ALA A 1 125 ? 10.065 7.353 -10.061 1.00 97.88 125 ALA A N 1
ATOM 962 C CA . ALA A 1 125 ? 10.644 6.758 -8.857 1.00 97.88 125 ALA A CA 1
ATOM 963 C C . ALA A 1 125 ? 11.126 5.315 -9.090 1.00 97.88 125 ALA A C 1
ATOM 965 O O . ALA A 1 125 ? 12.189 4.940 -8.607 1.00 97.88 125 ALA A O 1
ATOM 966 N N . ILE A 1 126 ? 10.378 4.521 -9.866 1.00 98.31 126 ILE A N 1
ATOM 967 C CA . ILE A 1 126 ? 10.799 3.173 -10.284 1.00 98.31 126 ILE A CA 1
ATOM 968 C C . ILE A 1 126 ? 12.077 3.231 -11.125 1.00 98.31 126 ILE A C 1
ATOM 970 O O . ILE A 1 126 ? 12.988 2.433 -10.906 1.00 98.31 126 ILE A O 1
ATOM 974 N N . GLU A 1 127 ? 12.144 4.161 -12.080 1.00 98.00 127 GLU A N 1
ATOM 975 C CA . GLU A 1 127 ? 13.343 4.368 -12.895 1.00 98.00 127 GLU A CA 1
ATOM 976 C C . GLU A 1 127 ? 14.544 4.674 -11.993 1.00 98.00 127 GLU A C 1
ATOM 978 O O . GLU A 1 127 ? 15.498 3.901 -11.960 1.00 98.00 127 GLU A O 1
ATOM 983 N N . ASP A 1 128 ? 14.433 5.732 -11.190 1.00 97.44 128 ASP A N 1
ATOM 984 C CA . ASP A 1 128 ? 15.545 6.302 -10.433 1.00 97.44 128 ASP A CA 1
ATOM 985 C C . ASP A 1 128 ? 16.052 5.367 -9.327 1.00 97.44 128 ASP A C 1
ATOM 987 O O . ASP A 1 128 ? 17.254 5.296 -9.088 1.00 97.44 128 ASP A O 1
ATOM 991 N N . ARG A 1 129 ? 15.144 4.656 -8.643 1.00 97.31 129 ARG A N 1
ATOM 992 C CA . ARG A 1 129 ? 15.450 3.879 -7.424 1.00 97.31 129 ARG A CA 1
ATOM 993 C C . ARG A 1 129 ? 15.622 2.386 -7.667 1.00 97.31 129 ARG A C 1
ATOM 995 O O . ARG A 1 129 ? 16.029 1.667 -6.756 1.00 97.31 129 ARG A O 1
ATOM 1002 N N . VAL A 1 130 ? 15.263 1.902 -8.857 1.00 96.88 130 VAL A N 1
ATOM 1003 C CA . VAL A 1 130 ? 15.378 0.478 -9.191 1.00 96.88 130 VAL A CA 1
ATOM 1004 C C . VAL A 1 130 ? 16.070 0.263 -10.524 1.00 96.88 130 VAL A C 1
ATOM 1006 O O . VAL A 1 130 ? 17.049 -0.474 -10.575 1.00 96.88 130 VAL A O 1
ATOM 1009 N N . LEU A 1 131 ? 15.574 0.858 -11.610 1.00 97.25 131 LEU A N 1
ATOM 1010 C CA . LEU A 1 131 ? 16.053 0.519 -12.956 1.00 97.25 131 LEU A CA 1
ATOM 1011 C C . LEU A 1 131 ? 17.440 1.101 -13.255 1.00 97.25 131 LEU A C 1
ATOM 1013 O O . LEU A 1 131 ? 18.238 0.446 -13.921 1.00 97.25 131 LEU A O 1
ATOM 1017 N N . THR A 1 132 ? 17.739 2.294 -12.741 1.00 96.38 132 THR A N 1
ATOM 1018 C CA . THR A 1 132 ? 19.032 2.969 -12.939 1.00 96.38 132 THR A CA 1
ATOM 1019 C C . THR A 1 132 ? 19.940 2.942 -11.713 1.00 96.38 132 THR A C 1
ATOM 1021 O O . THR A 1 132 ? 21.105 3.318 -11.822 1.00 96.38 132 THR A O 1
ATOM 1024 N N . ASP A 1 133 ? 19.435 2.517 -10.553 1.00 96.81 133 ASP A N 1
ATOM 1025 C CA . ASP A 1 133 ? 20.221 2.424 -9.321 1.00 96.81 133 ASP A CA 1
ATOM 1026 C C . ASP A 1 133 ? 21.096 1.160 -9.316 1.00 96.81 133 ASP A C 1
ATOM 1028 O O . ASP A 1 133 ? 20.594 0.035 -9.327 1.00 96.81 133 ASP A O 1
ATOM 1032 N N . GLU A 1 134 ? 22.421 1.333 -9.283 1.00 95.88 134 GLU A N 1
ATOM 1033 C CA . GLU A 1 134 ? 23.378 0.218 -9.354 1.00 95.88 134 GLU A CA 1
ATOM 1034 C C . GLU A 1 134 ? 23.217 -0.772 -8.189 1.00 95.88 134 GLU A C 1
ATOM 1036 O O . GLU A 1 134 ? 23.378 -1.982 -8.372 1.00 95.88 134 GLU A O 1
ATOM 1041 N N . VAL A 1 135 ? 22.861 -0.277 -6.998 1.00 94.88 135 VAL A N 1
ATOM 1042 C CA . VAL A 1 135 ? 22.662 -1.114 -5.809 1.00 94.88 135 VAL A CA 1
ATOM 1043 C C . VAL A 1 135 ? 21.421 -1.990 -5.976 1.00 94.88 135 VAL A C 1
ATOM 1045 O O . VAL A 1 135 ? 21.488 -3.195 -5.735 1.00 94.88 135 VAL A O 1
ATOM 1048 N N . ALA A 1 136 ? 20.305 -1.422 -6.431 1.00 93.19 136 ALA A N 1
ATOM 1049 C CA . ALA A 1 136 ? 19.085 -2.163 -6.722 1.00 93.19 136 ALA A CA 1
ATOM 1050 C C . ALA A 1 136 ? 19.283 -3.167 -7.866 1.00 93.19 136 ALA A C 1
ATOM 1052 O O . ALA A 1 136 ? 18.794 -4.295 -7.786 1.00 93.19 136 ALA A O 1
ATOM 1053 N N . GLN A 1 137 ? 20.047 -2.810 -8.901 1.00 96.19 137 GLN A N 1
ATOM 1054 C CA . GLN A 1 137 ? 20.372 -3.728 -9.995 1.00 96.19 137 GLN A CA 1
ATOM 1055 C C . GLN A 1 137 ? 21.178 -4.941 -9.506 1.00 96.19 137 GLN A C 1
ATOM 1057 O O . GLN A 1 137 ? 20.878 -6.074 -9.896 1.00 96.19 137 GLN A O 1
ATOM 1062 N N . ALA A 1 138 ? 22.125 -4.741 -8.587 1.00 94.75 138 ALA A N 1
ATOM 1063 C CA . ALA A 1 138 ? 22.917 -5.816 -7.986 1.00 94.75 138 ALA A CA 1
ATOM 1064 C C . ALA A 1 138 ? 22.160 -6.651 -6.929 1.00 94.75 138 ALA A C 1
ATOM 1066 O O . ALA A 1 138 ? 22.626 -7.726 -6.547 1.00 94.75 138 ALA A O 1
ATOM 1067 N N . ASP A 1 139 ? 21.001 -6.190 -6.451 1.00 94.31 139 ASP A N 1
ATOM 1068 C CA . ASP A 1 139 ? 20.256 -6.826 -5.361 1.00 94.31 139 ASP A CA 1
ATOM 1069 C C . ASP A 1 139 ? 19.575 -8.129 -5.804 1.00 94.31 139 ASP A C 1
ATOM 1071 O O . ASP A 1 139 ? 18.501 -8.114 -6.404 1.00 94.31 139 ASP A O 1
ATOM 1075 N N . ILE A 1 140 ? 20.181 -9.276 -5.497 1.00 93.44 140 ILE A N 1
ATOM 1076 C CA . ILE A 1 140 ? 19.670 -10.599 -5.896 1.00 93.44 140 ILE A CA 1
ATOM 1077 C C . ILE A 1 140 ? 18.299 -10.949 -5.300 1.00 93.44 14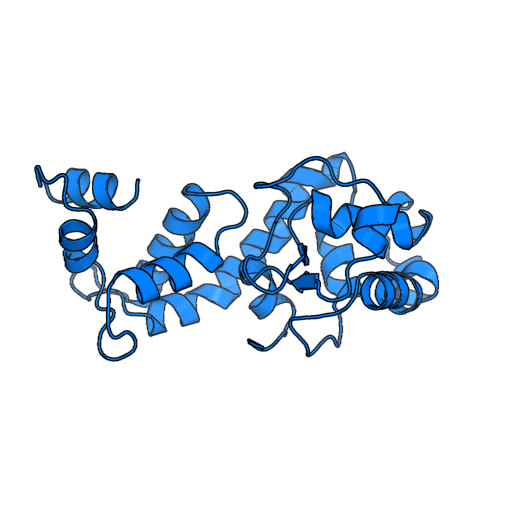0 ILE A C 1
ATOM 1079 O O . ILE A 1 140 ? 17.680 -11.910 -5.751 1.00 93.44 140 ILE A O 1
ATOM 1083 N N . SER A 1 141 ? 17.832 -10.208 -4.289 1.00 93.88 141 SER A N 1
ATOM 1084 C CA . SER A 1 141 ? 16.511 -10.437 -3.700 1.00 93.88 141 SER A CA 1
ATOM 1085 C C . SER A 1 141 ? 15.374 -9.946 -4.596 1.00 93.88 141 SER A C 1
ATOM 1087 O O . SER A 1 141 ? 14.256 -10.427 -4.452 1.00 93.88 141 SER A O 1
ATOM 1089 N N . ILE A 1 142 ? 15.651 -9.042 -5.544 1.00 95.38 142 ILE A N 1
ATOM 1090 C CA . ILE A 1 142 ? 14.682 -8.552 -6.529 1.00 95.38 142 ILE A CA 1
ATOM 1091 C C . ILE A 1 142 ? 14.872 -9.328 -7.832 1.00 95.38 142 ILE A C 1
ATOM 1093 O O . ILE A 1 142 ? 15.951 -9.310 -8.430 1.00 95.38 142 ILE A O 1
ATOM 1097 N N . GLY A 1 143 ? 13.810 -9.981 -8.300 1.00 95.06 143 GLY A N 1
ATOM 1098 C CA . GLY A 1 143 ? 13.837 -10.766 -9.528 1.00 95.06 143 GLY A CA 1
ATOM 1099 C C . GLY A 1 143 ? 14.073 -9.923 -10.785 1.00 95.06 143 GLY A C 1
ATOM 1100 O O . GLY A 1 143 ? 13.610 -8.788 -10.900 1.00 95.06 143 GLY A O 1
ATOM 1101 N N . ASP A 1 144 ? 14.731 -10.519 -11.783 1.00 94.81 144 ASP A N 1
ATOM 1102 C CA . ASP A 1 144 ? 15.146 -9.842 -13.023 1.00 94.81 144 ASP A CA 1
ATOM 1103 C C . ASP A 1 144 ? 13.994 -9.167 -13.779 1.00 94.81 144 ASP A C 1
ATOM 1105 O O . ASP A 1 144 ? 14.165 -8.113 -14.393 1.00 94.81 144 ASP A O 1
ATOM 1109 N N . SER A 1 145 ? 12.792 -9.748 -13.730 1.00 94.75 145 SER A N 1
ATOM 1110 C CA . SER A 1 145 ? 11.612 -9.167 -14.384 1.00 94.75 145 SER A CA 1
ATOM 1111 C C . SER A 1 145 ? 11.283 -7.767 -13.849 1.00 94.75 145 SER A C 1
ATOM 1113 O O . SER A 1 145 ? 10.991 -6.863 -14.632 1.00 94.75 145 SER A O 1
ATOM 1115 N N . LEU A 1 146 ? 11.423 -7.555 -12.539 1.00 97.31 146 LEU A N 1
ATOM 1116 C CA . LEU A 1 146 ? 11.171 -6.274 -11.877 1.00 97.31 146 LEU A CA 1
ATOM 1117 C C . LEU A 1 146 ? 12.275 -5.238 -12.135 1.00 97.31 146 LEU A C 1
ATOM 1119 O O . LEU A 1 146 ? 12.054 -4.048 -11.929 1.00 97.31 146 LEU A O 1
ATOM 1123 N N . LYS A 1 147 ? 13.433 -5.674 -12.639 1.00 96.25 147 LYS A N 1
ATOM 1124 C CA . LYS A 1 147 ? 14.576 -4.818 -12.996 1.00 96.25 147 LYS A CA 1
ATOM 1125 C C . LYS A 1 147 ? 14.670 -4.484 -14.480 1.00 96.25 147 LYS A C 1
ATOM 1127 O O . LYS A 1 147 ? 15.428 -3.600 -14.856 1.00 96.25 147 LYS A O 1
ATOM 1132 N N . THR A 1 148 ? 13.948 -5.212 -15.329 1.00 95.62 148 THR A N 1
ATOM 1133 C CA . THR A 1 148 ? 14.085 -5.119 -16.795 1.00 95.62 148 THR A CA 1
ATOM 1134 C C . THR A 1 148 ? 12.808 -4.671 -17.493 1.00 95.62 148 THR A C 1
ATOM 1136 O O . THR A 1 148 ? 12.844 -4.261 -18.655 1.00 95.62 148 THR A O 1
ATOM 1139 N N . TRP A 1 149 ? 11.655 -4.749 -16.826 1.00 97.81 149 TRP A N 1
ATOM 1140 C CA . TRP A 1 149 ? 10.402 -4.301 -17.419 1.00 97.81 149 TRP A CA 1
ATOM 1141 C C . TRP A 1 149 ? 10.317 -2.778 -17.531 1.00 97.81 149 TRP A C 1
ATOM 1143 O O . TRP A 1 149 ? 10.862 -2.059 -16.698 1.00 97.81 149 TRP A O 1
ATOM 1153 N N . PRO A 1 150 ? 9.569 -2.260 -18.526 1.00 97.94 150 PRO A N 1
ATOM 1154 C CA . PRO A 1 150 ? 9.370 -0.823 -18.656 1.00 97.94 150 PRO A CA 1
ATOM 1155 C C . PRO A 1 150 ? 8.741 -0.226 -17.394 1.00 97.94 150 PRO A C 1
ATOM 1157 O O . PRO A 1 150 ? 7.723 -0.733 -16.915 1.00 97.94 150 PRO A O 1
ATOM 1160 N N . ARG A 1 151 ? 9.261 0.911 -16.921 1.00 98.00 151 ARG A N 1
ATOM 1161 C CA . ARG A 1 151 ? 8.765 1.612 -15.722 1.00 98.00 151 ARG A CA 1
ATOM 1162 C C . ARG A 1 151 ? 7.248 1.818 -15.681 1.00 98.00 151 ARG A C 1
ATOM 1164 O O . ARG A 1 151 ? 6.627 1.632 -14.644 1.00 98.00 151 ARG A O 1
ATOM 1171 N N . ASN A 1 152 ? 6.615 2.112 -16.821 1.00 98.00 152 ASN A N 1
ATOM 1172 C CA . ASN A 1 152 ? 5.162 2.317 -16.897 1.00 98.00 152 ASN A CA 1
ATOM 1173 C C . ASN A 1 152 ? 4.377 1.018 -16.641 1.00 98.00 152 ASN A C 1
ATOM 1175 O O . ASN A 1 152 ? 3.275 1.055 -16.097 1.00 98.00 152 ASN A O 1
ATOM 1179 N N . ARG A 1 153 ? 4.941 -0.134 -17.033 1.00 97.38 153 ARG A N 1
ATOM 1180 C CA . ARG A 1 153 ? 4.366 -1.453 -16.748 1.00 97.38 153 ARG A CA 1
ATOM 1181 C C . ARG A 1 153 ? 4.507 -1.782 -15.265 1.00 97.38 153 ARG A C 1
ATOM 1183 O O . ARG A 1 153 ? 3.559 -2.286 -14.677 1.00 97.38 153 ARG A O 1
ATOM 1190 N N . LEU A 1 154 ? 5.657 -1.474 -14.670 1.00 98.12 154 LEU A N 1
ATOM 1191 C CA . LEU A 1 154 ? 5.895 -1.665 -13.238 1.00 98.12 154 LEU A CA 1
ATOM 1192 C C . LEU A 1 154 ? 5.017 -0.735 -12.385 1.00 98.12 154 LEU A C 1
ATOM 1194 O O . LEU A 1 154 ? 4.456 -1.168 -11.386 1.00 98.12 154 LEU A O 1
ATOM 1198 N N . ALA A 1 155 ? 4.795 0.506 -12.821 1.00 98.00 155 ALA A N 1
ATOM 1199 C CA . ALA A 1 155 ? 3.863 1.422 -12.168 1.00 98.00 155 ALA A CA 1
ATOM 1200 C C . ALA A 1 155 ? 2.422 0.881 -12.208 1.00 98.00 155 ALA A C 1
ATOM 1202 O O . ALA A 1 155 ? 1.725 0.902 -11.195 1.00 98.00 155 ALA A O 1
ATOM 1203 N N . LEU A 1 156 ? 1.983 0.337 -13.352 1.00 97.06 156 LEU A N 1
ATOM 1204 C CA . LEU A 1 156 ? 0.682 -0.331 -13.453 1.00 97.06 156 LEU A CA 1
ATOM 1205 C C . LEU A 1 156 ? 0.610 -1.588 -12.571 1.00 97.06 156 LEU A C 1
ATOM 1207 O O . LEU A 1 156 ? -0.434 -1.844 -11.974 1.00 97.06 156 LEU A O 1
ATOM 1211 N N . LEU A 1 157 ? 1.704 -2.348 -12.458 1.00 97.12 157 LEU A N 1
ATOM 1212 C CA . LEU A 1 157 ? 1.777 -3.507 -11.570 1.00 97.12 157 LEU A CA 1
ATOM 1213 C C . LEU A 1 157 ? 1.484 -3.109 -10.117 1.00 97.12 157 LEU A C 1
ATOM 1215 O O . LEU A 1 157 ? 0.696 -3.793 -9.473 1.00 97.12 157 LEU A O 1
ATOM 1219 N N . MET A 1 158 ? 2.021 -1.981 -9.628 1.00 97.12 158 MET A N 1
ATOM 1220 C CA . MET A 1 158 ? 1.742 -1.481 -8.268 1.00 97.12 158 MET A CA 1
ATOM 1221 C C . MET A 1 158 ? 0.248 -1.261 -8.011 1.00 97.12 158 MET A C 1
ATOM 1223 O O . MET A 1 158 ? -0.232 -1.504 -6.904 1.00 97.12 158 MET A O 1
ATOM 1227 N N . PHE A 1 159 ? -0.503 -0.822 -9.025 1.00 95.94 159 PHE A N 1
ATOM 1228 C CA . PHE A 1 159 ? -1.959 -0.735 -8.927 1.00 95.94 159 PHE A CA 1
ATOM 1229 C C . PHE A 1 159 ? -2.591 -2.125 -8.876 1.00 95.94 159 PHE A C 1
ATOM 1231 O O . PHE A 1 159 ? -3.412 -2.393 -8.005 1.00 95.94 159 PHE A O 1
ATOM 1238 N N . GLN A 1 160 ? -2.186 -3.018 -9.782 1.00 94.44 160 GLN A N 1
ATOM 1239 C CA . GLN A 1 160 ? -2.752 -4.365 -9.914 1.00 94.44 160 GLN A CA 1
ATOM 1240 C C . GLN A 1 160 ? -2.589 -5.216 -8.651 1.00 94.44 160 GLN A C 1
ATOM 1242 O O . GLN A 1 160 ? -3.492 -5.984 -8.334 1.00 94.44 160 GLN A O 1
ATOM 1247 N N . ILE A 1 161 ? -1.479 -5.057 -7.926 1.00 93.94 161 ILE A N 1
ATOM 1248 C CA . ILE A 1 161 ? -1.223 -5.766 -6.662 1.00 93.94 161 ILE A CA 1
ATOM 1249 C C . ILE A 1 161 ? -1.759 -5.022 -5.425 1.00 93.94 161 ILE A C 1
ATOM 1251 O O . ILE A 1 161 ? -1.547 -5.468 -4.304 1.00 93.94 161 ILE A O 1
ATOM 1255 N N . GLY A 1 162 ? -2.440 -3.884 -5.608 1.00 93.44 162 GLY A N 1
ATOM 1256 C CA . GLY A 1 162 ? -3.119 -3.157 -4.530 1.00 93.44 162 GLY A CA 1
ATOM 1257 C C . GLY A 1 162 ? -2.247 -2.207 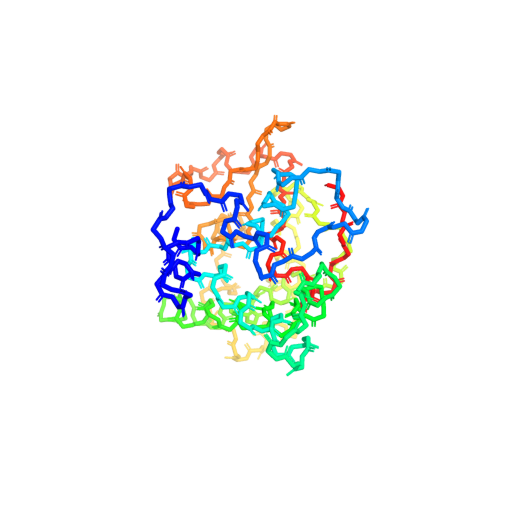-3.701 1.00 93.44 162 GLY A C 1
ATOM 1258 O O . GLY A 1 162 ? -2.745 -1.630 -2.738 1.00 93.44 162 GLY A O 1
ATOM 1259 N N . VAL A 1 163 ? -0.981 -1.990 -4.072 1.00 96.12 163 VAL A N 1
ATOM 1260 C CA . VAL A 1 163 ? -0.069 -1.070 -3.359 1.00 96.12 163 VAL A CA 1
ATOM 1261 C C . VAL A 1 163 ? -0.483 0.391 -3.544 1.00 96.12 163 VAL A C 1
ATOM 1263 O O . VAL A 1 163 ? -0.365 1.199 -2.620 1.00 96.12 163 VAL A O 1
ATOM 1266 N N . VAL A 1 164 ? -1.016 0.735 -4.719 1.00 96.44 164 VAL A N 1
ATOM 1267 C CA . VAL A 1 164 ? -1.549 2.072 -5.011 1.00 96.44 164 VAL A CA 1
ATOM 1268 C C . VAL A 1 164 ? -2.970 2.003 -5.566 1.00 96.44 164 VAL A C 1
ATOM 1270 O O . VAL A 1 164 ? -3.342 1.070 -6.273 1.00 96.44 164 VAL A O 1
ATOM 1273 N N . GLY A 1 165 ? -3.761 3.030 -5.276 1.00 94.75 165 GLY A N 1
ATOM 1274 C CA . GLY A 1 165 ? -5.040 3.314 -5.928 1.00 94.75 165 GLY A CA 1
ATOM 1275 C C . GLY A 1 165 ? -4.974 4.649 -6.662 1.00 94.75 165 GLY A C 1
ATOM 1276 O O . GLY A 1 165 ? -4.020 5.404 -6.488 1.00 94.75 165 GLY A O 1
ATOM 1277 N N . PHE A 1 166 ? -5.982 4.975 -7.466 1.00 93.00 166 PHE A N 1
ATOM 1278 C CA . PHE A 1 166 ? -6.116 6.314 -8.055 1.00 93.00 166 PHE A CA 1
ATOM 1279 C C . PHE A 1 166 ? -7.369 7.015 -7.537 1.00 93.00 166 PHE A C 1
ATOM 1281 O O . PHE A 1 166 ? -8.395 6.379 -7.292 1.00 93.00 166 PHE A O 1
ATOM 1288 N N . SER A 1 167 ? -7.273 8.330 -7.358 1.00 90.19 167 SER A N 1
ATOM 1289 C CA . SER A 1 167 ? -8.361 9.174 -6.877 1.00 90.19 167 SER A CA 1
ATOM 1290 C C . SER A 1 167 ? -8.932 10.021 -8.007 1.00 90.19 167 SER A C 1
ATOM 1292 O O . SER A 1 167 ? -8.193 10.701 -8.716 1.00 90.19 167 SER A O 1
ATOM 1294 N N . ASP A 1 168 ? -10.257 10.037 -8.124 1.00 85.38 168 ASP A N 1
ATOM 1295 C CA . ASP A 1 168 ? -10.999 10.966 -8.987 1.00 85.38 168 ASP A CA 1
ATOM 1296 C C . ASP A 1 168 ? -11.445 12.244 -8.243 1.00 85.38 168 ASP A C 1
ATOM 1298 O O . ASP A 1 168 ? -12.271 13.013 -8.736 1.00 85.38 168 ASP A O 1
ATOM 1302 N N . GLY A 1 169 ? -10.919 12.463 -7.032 1.00 81.00 169 GLY A N 1
ATOM 1303 C CA . GLY A 1 169 ? -11.314 13.541 -6.125 1.00 81.00 169 GLY A CA 1
ATOM 1304 C C . GLY A 1 169 ? -12.520 13.219 -5.237 1.00 81.00 169 GLY A C 1
ATOM 1305 O O . GLY A 1 169 ? -12.775 13.969 -4.299 1.00 81.00 169 GLY A O 1
ATOM 1306 N N . LYS A 1 170 ? -13.240 12.116 -5.484 1.00 80.81 170 LYS A N 1
ATOM 1307 C CA . LYS A 1 170 ? -14.389 11.678 -4.671 1.00 80.81 170 LYS A CA 1
ATOM 1308 C C . LYS A 1 170 ? -14.158 10.329 -4.009 1.00 80.81 170 LYS A C 1
ATOM 1310 O O . LYS A 1 170 ? -14.504 10.156 -2.846 1.00 80.81 170 LYS A O 1
ATOM 1315 N N . LYS A 1 171 ? -13.588 9.377 -4.745 1.00 85.94 171 LYS A N 1
ATOM 1316 C CA . LYS A 1 171 ? -13.286 8.029 -4.267 1.00 85.94 171 LYS A CA 1
ATOM 1317 C C . LYS A 1 171 ? -11.863 7.653 -4.667 1.00 85.94 171 LYS A C 1
ATOM 1319 O O . LYS A 1 171 ? -11.356 8.074 -5.707 1.00 85.94 171 LYS A O 1
ATOM 1324 N N . ILE A 1 172 ? -11.222 6.842 -3.832 1.00 89.94 172 ILE A N 1
ATOM 1325 C CA . ILE A 1 172 ? -10.010 6.119 -4.208 1.00 89.94 172 ILE A CA 1
ATOM 1326 C C . ILE A 1 172 ? -10.443 4.759 -4.751 1.00 89.94 172 ILE A C 1
ATOM 1328 O O . ILE A 1 172 ? -11.181 4.029 -4.094 1.00 89.94 172 ILE A O 1
ATOM 1332 N N . THR A 1 173 ? -10.024 4.447 -5.971 1.00 90.69 173 THR A N 1
ATOM 1333 C CA . THR A 1 173 ? -10.281 3.155 -6.609 1.00 90.69 173 THR A CA 1
ATOM 1334 C C . THR A 1 173 ? -9.019 2.311 -6.520 1.00 90.69 173 THR A C 1
ATOM 1336 O O . THR A 1 173 ? -7.977 2.716 -7.041 1.00 90.69 173 THR A O 1
ATOM 1339 N N . TYR A 1 174 ? -9.121 1.142 -5.889 1.00 90.88 174 TYR A N 1
ATOM 1340 C CA . TYR A 1 174 ? -8.062 0.131 -5.853 1.00 90.88 174 TYR A CA 1
ATOM 1341 C C . TYR A 1 174 ? -8.366 -1.007 -6.840 1.00 90.88 174 TYR A C 1
ATOM 1343 O O . TYR A 1 174 ? -9.469 -1.097 -7.386 1.00 90.88 174 TYR A O 1
ATOM 1351 N N . ALA A 1 175 ? -7.402 -1.900 -7.081 1.00 88.75 175 ALA A N 1
ATOM 1352 C CA . ALA A 1 175 ? -7.600 -3.032 -7.991 1.00 88.75 175 ALA A CA 1
ATOM 1353 C C . ALA A 1 175 ? -8.759 -3.958 -7.577 1.00 88.75 175 ALA A C 1
ATOM 1355 O O . ALA A 1 175 ? -9.412 -4.522 -8.451 1.00 88.75 175 ALA A O 1
ATOM 1356 N N . ILE A 1 176 ? -9.074 -4.058 -6.280 1.00 83.00 176 ILE A N 1
ATOM 1357 C CA . ILE A 1 176 ? -10.229 -4.830 -5.796 1.00 83.00 176 ILE A CA 1
ATOM 1358 C C . ILE A 1 176 ? -11.571 -4.272 -6.304 1.00 83.00 176 ILE A C 1
ATOM 1360 O O . ILE A 1 176 ? -12.492 -5.038 -6.574 1.00 83.00 176 ILE A O 1
ATOM 1364 N N . ASP A 1 177 ? -11.673 -2.949 -6.488 1.00 83.44 177 ASP A N 1
ATOM 1365 C CA . ASP A 1 177 ? -12.858 -2.286 -7.043 1.00 83.44 177 ASP A CA 1
ATOM 1366 C C . ASP A 1 177 ? -12.882 -2.334 -8.579 1.00 83.44 177 ASP A C 1
ATOM 1368 O O . ASP A 1 177 ? -13.946 -2.364 -9.198 1.00 83.44 177 ASP A O 1
ATOM 1372 N N . SER A 1 178 ? -11.706 -2.269 -9.209 1.00 83.62 178 SER A N 1
ATOM 1373 C CA . SER A 1 178 ? -11.549 -2.167 -10.662 1.00 83.62 178 SER A CA 1
ATOM 1374 C C . SER A 1 178 ? -10.332 -2.973 -11.129 1.00 83.62 178 SER A C 1
ATOM 1376 O O . SER A 1 178 ? -9.271 -2.390 -11.379 1.00 83.62 178 SER A O 1
ATOM 1378 N N . PRO A 1 179 ? -10.476 -4.296 -11.327 1.00 76.38 179 PRO A N 1
ATOM 1379 C CA . PRO A 1 179 ? -9.347 -5.186 -11.606 1.00 76.38 179 PRO A CA 1
ATOM 1380 C C . PRO A 1 179 ? -8.698 -4.928 -12.973 1.00 76.38 179 PRO A C 1
ATOM 1382 O O . PRO A 1 179 ? -7.547 -5.292 -13.203 1.00 76.38 179 PRO A O 1
ATOM 1385 N N . THR A 1 180 ? -9.413 -4.279 -13.898 1.00 79.62 180 THR A N 1
ATOM 1386 C CA . THR A 1 180 ? -8.939 -4.035 -15.264 1.00 79.62 180 THR A CA 1
ATOM 1387 C C . THR A 1 180 ? -8.848 -2.543 -15.566 1.00 79.62 180 THR A C 1
ATOM 1389 O O . THR A 1 180 ? -9.842 -1.896 -15.904 1.00 79.62 180 THR A O 1
ATOM 1392 N N . VAL A 1 181 ? -7.633 -1.996 -15.502 1.00 89.31 181 VAL A N 1
ATOM 1393 C CA . VAL A 1 181 ? -7.309 -0.641 -15.970 1.00 89.31 181 VAL A CA 1
ATOM 1394 C C . VAL A 1 181 ? -6.218 -0.734 -17.030 1.00 89.31 181 VAL A C 1
ATOM 1396 O O . VAL A 1 181 ? -5.176 -1.346 -16.820 1.00 89.31 181 VAL A O 1
ATOM 1399 N N . SER A 1 182 ? -6.454 -0.129 -18.195 1.00 92.12 182 SER A N 1
ATOM 1400 C CA . SER A 1 182 ? -5.448 -0.065 -19.260 1.00 92.12 182 SER A CA 1
ATOM 1401 C C . SER A 1 182 ? -4.285 0.850 -18.861 1.00 92.12 182 SER A C 1
ATOM 1403 O O . SER A 1 182 ? -4.533 1.913 -18.285 1.00 92.12 182 SER A O 1
ATOM 1405 N N . GLN A 1 183 ? -3.058 0.530 -19.279 1.00 93.75 183 GLN A N 1
ATOM 1406 C CA . GLN A 1 183 ? -1.878 1.360 -19.003 1.00 93.75 183 GLN A CA 1
ATOM 1407 C C . GLN A 1 183 ? -2.053 2.844 -19.391 1.00 93.75 183 GLN A C 1
ATOM 1409 O O . GLN A 1 183 ? -1.757 3.682 -18.546 1.00 93.75 183 GLN A O 1
ATOM 1414 N N . PRO A 1 184 ? -2.581 3.229 -20.576 1.00 94.38 184 PRO A N 1
ATOM 1415 C CA . PRO A 1 184 ? -2.748 4.650 -20.910 1.00 94.38 184 PRO A CA 1
ATOM 1416 C C . PRO A 1 184 ? -3.668 5.389 -19.932 1.00 94.38 184 PRO A C 1
ATOM 1418 O O . PRO A 1 184 ? -3.357 6.493 -19.496 1.00 94.38 184 PRO A O 1
ATOM 1421 N N . ARG A 1 185 ? -4.775 4.750 -19.530 1.00 92.00 185 ARG A N 1
ATOM 1422 C CA . ARG A 1 185 ? -5.705 5.297 -18.533 1.00 92.00 185 ARG A CA 1
ATOM 1423 C C . ARG A 1 185 ? -5.052 5.446 -17.159 1.00 92.00 185 ARG A C 1
ATOM 1425 O O . ARG A 1 185 ? -5.296 6.449 -16.495 1.00 92.00 185 ARG A O 1
ATOM 1432 N N . PHE A 1 186 ? -4.252 4.469 -16.735 1.00 94.75 186 PHE A N 1
ATOM 1433 C CA . PHE A 1 186 ? -3.522 4.536 -15.469 1.00 94.75 186 PHE A CA 1
ATOM 1434 C C . PHE A 1 186 ? -2.459 5.641 -15.487 1.00 94.75 186 PHE A C 1
ATOM 1436 O O . PHE A 1 186 ? -2.395 6.458 -14.578 1.00 94.75 186 PHE A O 1
ATOM 1443 N N . MET A 1 187 ? -1.681 5.734 -16.565 1.00 96.50 187 MET A N 1
ATOM 1444 C CA . MET A 1 187 ? -0.632 6.748 -16.693 1.00 96.50 187 MET A CA 1
ATOM 1445 C C . MET A 1 187 ? -1.178 8.180 -16.796 1.00 96.50 187 MET A C 1
ATOM 1447 O O . MET A 1 187 ? -0.448 9.125 -16.522 1.00 96.50 187 MET A O 1
ATOM 1451 N N . ALA A 1 188 ? -2.456 8.353 -17.150 1.00 94.94 188 ALA A N 1
ATOM 1452 C CA . ALA A 1 188 ? -3.134 9.648 -17.134 1.00 94.94 188 ALA A CA 1
ATOM 1453 C C . ALA A 1 188 ? -3.576 10.104 -15.726 1.00 94.94 188 ALA A C 1
ATOM 1455 O O . ALA A 1 188 ? -4.085 11.216 -15.585 1.00 94.94 188 ALA A O 1
ATOM 1456 N N . GLN A 1 189 ? -3.431 9.271 -14.686 1.00 94.94 189 GLN A N 1
ATOM 1457 C CA . GLN A 1 189 ? -3.863 9.621 -13.332 1.00 94.94 189 GLN A CA 1
ATOM 1458 C C . GLN A 1 189 ? -2.901 10.626 -12.686 1.00 94.94 189 GLN A C 1
ATOM 1460 O O . GLN A 1 189 ? -1.726 10.337 -12.453 1.00 94.94 189 GLN A O 1
ATOM 1465 N N . ALA A 1 190 ? -3.434 11.802 -12.349 1.00 93.00 190 ALA A N 1
ATOM 1466 C CA . ALA A 1 190 ? -2.691 12.867 -11.677 1.00 93.00 190 ALA A CA 1
ATOM 1467 C C . ALA A 1 190 ? -2.552 12.645 -10.162 1.00 93.00 190 ALA A C 1
ATOM 1469 O O . ALA A 1 190 ? -1.648 13.203 -9.549 1.00 93.00 190 ALA A O 1
ATOM 1470 N N . LYS A 1 191 ? -3.436 11.838 -9.558 1.00 95.50 191 LYS A N 1
ATOM 1471 C CA . LYS A 1 191 ? -3.438 11.554 -8.119 1.00 95.50 191 LYS A CA 1
ATOM 1472 C C . LYS A 1 191 ? -3.596 10.058 -7.859 1.00 95.50 191 LYS A C 1
ATOM 1474 O O . LYS A 1 191 ? -4.706 9.533 -7.783 1.00 95.50 191 LYS A O 1
ATOM 1479 N N . LEU A 1 192 ? -2.469 9.382 -7.712 1.00 96.31 192 LEU A N 1
ATOM 1480 C CA . LEU A 1 192 ? -2.364 8.092 -7.051 1.00 96.31 192 LEU A CA 1
ATOM 1481 C C . LEU A 1 192 ? -2.279 8.288 -5.541 1.00 96.31 192 LEU A C 1
ATOM 1483 O O . LEU A 1 192 ? -1.782 9.302 -5.049 1.00 96.31 192 LEU A O 1
ATOM 1487 N N . VAL A 1 193 ? -2.766 7.291 -4.819 1.00 95.50 193 VAL A N 1
ATOM 1488 C CA . VAL A 1 193 ? -2.742 7.222 -3.366 1.00 95.50 193 VAL A CA 1
ATOM 1489 C C . VAL A 1 193 ? -2.095 5.903 -2.977 1.00 95.50 193 VAL A C 1
ATOM 1491 O O . VAL A 1 193 ? -2.577 4.839 -3.365 1.00 95.50 193 VAL A O 1
ATOM 1494 N N . ILE A 1 194 ? -1.017 5.968 -2.201 1.00 95.62 194 ILE A N 1
ATOM 1495 C CA . ILE A 1 194 ? -0.379 4.781 -1.627 1.00 95.62 194 ILE A CA 1
ATOM 1496 C C . ILE A 1 194 ? -1.338 4.200 -0.594 1.00 95.62 194 ILE A C 1
ATOM 1498 O O . ILE A 1 194 ? -1.888 4.943 0.227 1.00 95.62 194 ILE A O 1
ATOM 1502 N N . HIS A 1 195 ? -1.593 2.896 -0.646 1.00 94.56 195 HIS A N 1
ATOM 1503 C CA . HIS A 1 195 ? -2.591 2.272 0.213 1.00 94.56 195 HIS A CA 1
ATOM 1504 C C . HIS A 1 195 ? -2.199 2.430 1.700 1.00 94.56 195 HIS A C 1
ATOM 1506 O O . HIS A 1 195 ? -1.056 2.121 2.048 1.00 94.56 195 HIS A O 1
ATOM 1512 N N . PRO A 1 196 ? -3.104 2.909 2.586 1.00 92.75 196 PRO A N 1
ATOM 1513 C CA . PRO A 1 196 ? -2.806 3.180 3.999 1.00 92.75 196 PRO A CA 1
ATOM 1514 C C . PRO A 1 196 ? -2.105 2.032 4.723 1.00 92.75 196 PRO A C 1
ATOM 1516 O O . PRO A 1 196 ? -1.173 2.263 5.484 1.00 92.75 196 PRO A O 1
ATOM 1519 N N . ALA A 1 197 ? -2.505 0.802 4.405 1.00 92.56 197 ALA A N 1
ATOM 1520 C CA . ALA A 1 197 ? -1.932 -0.432 4.935 1.00 92.56 197 ALA A CA 1
ATOM 1521 C C . ALA A 1 197 ? -0.410 -0.593 4.779 1.00 92.56 197 ALA A C 1
ATOM 1523 O O . ALA A 1 197 ? 0.159 -1.336 5.559 1.00 92.56 197 ALA A O 1
ATOM 1524 N N . PHE A 1 198 ? 0.243 0.046 3.799 1.00 94.50 198 PHE A N 1
ATOM 1525 C CA . PHE A 1 198 ? 1.699 -0.078 3.601 1.00 94.50 198 PHE A CA 1
ATOM 1526 C C . PHE A 1 198 ? 2.484 1.132 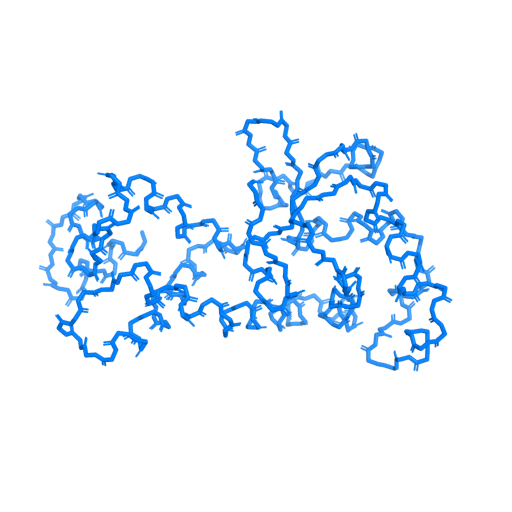4.119 1.00 94.50 198 PHE A C 1
ATOM 1528 O O . PHE A 1 198 ? 3.704 1.078 4.237 1.00 94.50 198 PHE A O 1
ATOM 1535 N N . ARG A 1 199 ? 1.808 2.257 4.383 1.00 93.56 199 ARG A N 1
ATOM 1536 C CA . ARG A 1 199 ? 2.473 3.537 4.666 1.00 93.56 199 ARG A CA 1
ATOM 1537 C C . ARG A 1 199 ? 3.373 3.502 5.908 1.00 93.56 199 ARG A C 1
ATOM 1539 O O . ARG A 1 199 ? 4.484 4.012 5.781 1.00 93.56 199 ARG A O 1
ATOM 1546 N N . PRO A 1 200 ? 2.957 2.918 7.054 1.00 91.69 200 PRO A N 1
ATOM 1547 C CA . PRO A 1 200 ? 3.792 2.887 8.254 1.00 91.69 200 PRO A CA 1
ATOM 1548 C C . PRO A 1 200 ? 5.145 2.220 8.002 1.00 91.69 200 PRO A C 1
ATOM 1550 O O . PRO A 1 200 ? 6.185 2.823 8.257 1.00 91.69 200 PRO A O 1
ATOM 1553 N N . HIS A 1 201 ? 5.142 1.030 7.392 1.00 92.50 201 HIS A N 1
ATOM 1554 C CA . HIS A 1 201 ? 6.375 0.296 7.106 1.00 92.50 201 HIS A CA 1
ATOM 1555 C C . HIS A 1 201 ? 7.233 0.970 6.025 1.00 92.50 201 HIS A C 1
ATOM 1557 O O . HIS A 1 201 ? 8.455 0.869 6.046 1.00 92.50 201 HIS A O 1
ATOM 1563 N N . LEU A 1 202 ? 6.612 1.704 5.097 1.00 92.12 202 LEU A N 1
ATOM 1564 C CA . LEU A 1 202 ? 7.322 2.502 4.093 1.00 92.12 202 LEU A CA 1
ATOM 1565 C C . LEU A 1 202 ? 7.808 3.866 4.626 1.00 92.12 202 LEU A C 1
ATOM 1567 O O . LEU A 1 202 ? 8.387 4.639 3.866 1.00 92.12 202 LEU A O 1
ATOM 1571 N N . GLY A 1 203 ? 7.560 4.197 5.900 1.00 90.75 203 GLY A N 1
ATOM 1572 C CA . GLY A 1 203 ? 7.947 5.481 6.496 1.00 90.75 203 GLY A CA 1
ATOM 1573 C C . GLY A 1 203 ? 7.177 6.687 5.944 1.00 90.75 203 GLY A C 1
ATOM 1574 O O . GLY A 1 203 ? 7.641 7.824 6.041 1.00 90.75 203 GLY A O 1
ATOM 1575 N N . ILE A 1 204 ? 6.001 6.457 5.355 1.00 90.19 204 ILE A N 1
ATOM 1576 C CA . ILE A 1 204 ? 5.197 7.485 4.693 1.00 90.19 204 ILE A CA 1
ATOM 1577 C C . ILE A 1 204 ? 4.203 8.051 5.698 1.00 90.19 204 ILE A C 1
ATOM 1579 O O . ILE A 1 204 ? 3.337 7.342 6.215 1.00 90.19 204 ILE A O 1
ATOM 1583 N N . SER A 1 205 ? 4.297 9.350 5.967 1.00 77.75 205 SER A N 1
ATOM 1584 C CA . SER A 1 205 ? 3.363 10.011 6.871 1.00 77.75 205 SER A CA 1
ATOM 1585 C C . SER A 1 205 ? 1.959 10.063 6.263 1.00 77.75 205 SER A C 1
ATOM 1587 O O . SER A 1 205 ? 1.770 10.117 5.043 1.00 77.75 205 SER A O 1
ATOM 1589 N N . ALA A 1 206 ? 0.943 10.021 7.129 1.00 63.12 206 ALA A N 1
ATOM 1590 C CA . ALA A 1 206 ? -0.447 10.168 6.722 1.00 63.12 206 ALA A CA 1
ATOM 1591 C C . ALA A 1 206 ? -0.676 11.582 6.155 1.00 63.12 206 ALA A C 1
ATOM 1593 O O . ALA A 1 206 ? -0.965 12.526 6.885 1.00 63.12 206 ALA A O 1
ATOM 1594 N N . GLY A 1 207 ? -0.491 11.733 4.844 1.00 54.22 207 GLY A N 1
ATOM 1595 C CA . GLY A 1 207 ? -1.013 12.858 4.077 1.00 54.22 207 GLY A CA 1
ATOM 1596 C C . GLY A 1 207 ? -2.514 12.677 3.801 1.00 54.22 207 GLY A C 1
ATOM 1597 O O . GLY A 1 207 ? -2.981 11.532 3.808 1.00 54.22 207 GLY A O 1
ATOM 1598 N N . PRO A 1 208 ? -3.253 13.781 3.584 1.00 37.75 208 PRO A N 1
ATOM 1599 C CA . PRO A 1 208 ? -4.710 13.788 3.419 1.00 37.75 208 PRO A CA 1
ATOM 1600 C C . PRO A 1 208 ? -5.216 12.947 2.239 1.00 37.75 208 PRO A C 1
ATOM 1602 O O . PRO A 1 208 ? -4.504 12.826 1.211 1.00 37.75 208 PRO A O 1
#

Organism: Mycolicibacterium iranicum (NCBI:txid912594)

Foldseek 3Di:
DQLVVLCVVVVHDDPPSQVSLVQAADAPPVDPDPVVVVVVLCLLDQPPDVLSVVLSVQLCVQLPDRNGHRYVVSSVVSLLVQLVVVLVVLCVVCCVPWQLVSVLLLQLLAPPAAQKFALVVSLVSLCVRAQPDPVNVPDPRGDPCSNPDRSLVNSVVCQLSFQKFADPPPDTDGCVNPVDDDSVRRNPGGIIGGRSSNQSNSVYDDDD

Secondary structure (DSSP, 8-state):
-HHHHHHHHHT-----HHHHHHTTEE-TTT-SSHHHHHHHHHHT-SSSHHHHHHHHHHHHHHH-STTSPEEHHHHHHHHHHHHHHHHHHHHHHHTTTSTTHHHHHHHHHTT---SEE-HHHHHHHHIIIIIS-HHHHH-TTS-HHHHHS-HHHHHHHHHHTTSEEEE-SS-EEPTTT-S---HHHHHT-S-EEE-GGGTTTTT-----